Protein AF-A0A376RCW6-F1 (afdb_monomer_lite)

Secondary structure (DSSP, 8-state):
--SBHHHHHHHHHHHHHHHTTT-S-HHIIIIIIIHHHHHTHHHHTT--TTSGGGGTTHHHHHHHHHHHHHHHHHH-GGG-HHHHHHHHHHHHHH-----HHHHHHHHHHHHHHHHHHHHHHHHHHS--S--B-SHHHHHHHHHHHHH-SPPHHHHHHHHHHHHHHHHHHH-TTTS-HHHHHHHHHHHHHHTTSS-HHHHHT-HHHHHHHHHHHHHHHHHHHHHHTTHHHHHHHHHHHHHTTS-HHHHHHHHHHHHHHHHHHHHTT---EEEEPPTHHHHTTTTS---------TT--S-------EEEEPPPGGGG--

pLDDT: mean 77.57, std 21.41, range [24.94, 95.38]

Radius of gyration: 24.1 Å; chains: 1; bounding box: 59×52×62 Å

InterPro domains:
  IPR001898 Solute carrier family 13 [PF00939] (1-262)
  IPR001898 Solute carrier family 13 [TIGR00785] (1-262)
  IPR030676 Citrate carrier CitT-related [PTHR42826] (1-265)

Structure (mmCIF, N/CA/C/O backbone):
data_AF-A0A376RCW6-F1
#
_entry.id   AF-A0A376RCW6-F1
#
loop_
_atom_site.group_PDB
_atom_site.id
_atom_site.type_symbol
_atom_site.label_atom_id
_atom_site.label_alt_id
_atom_site.label_comp_id
_atom_site.label_asym_id
_atom_site.label_entity_id
_atom_site.label_seq_id
_atom_site.pdbx_PDB_ins_code
_atom_site.Cartn_x
_atom_site.Cartn_y
_atom_site.Cartn_z
_atom_site.occupancy
_atom_site.B_iso_or_equiv
_atom_site.auth_seq_id
_atom_site.auth_comp_id
_atom_site.auth_asym_id
_atom_site.auth_atom_id
_atom_site.pdbx_PDB_model_num
ATOM 1 N N . MET A 1 1 ? -14.923 -12.040 13.204 1.00 61.66 1 MET A N 1
ATOM 2 C CA . MET A 1 1 ? -13.536 -12.484 13.507 1.00 61.66 1 MET A CA 1
ATOM 3 C C . MET A 1 1 ? -13.060 -11.721 14.744 1.00 61.66 1 MET A C 1
ATOM 5 O O . MET A 1 1 ? -13.533 -10.612 14.921 1.00 61.66 1 MET A O 1
ATOM 9 N N . GLY A 1 2 ? -12.217 -12.286 15.622 1.00 70.75 2 GLY A N 1
ATOM 10 C CA . GLY A 1 2 ? -11.659 -11.536 16.774 1.00 70.75 2 GLY A CA 1
ATOM 11 C C . GLY A 1 2 ? -11.770 -12.184 18.162 1.00 70.75 2 GLY A C 1
ATOM 12 O O . GLY A 1 2 ? -11.059 -11.765 19.063 1.00 70.75 2 GLY A O 1
ATOM 13 N N . HIS A 1 3 ? -12.569 -13.245 18.330 1.00 76.06 3 HIS A N 1
ATOM 14 C CA . HIS A 1 3 ? -12.682 -13.983 19.604 1.00 76.06 3 HIS A CA 1
ATOM 15 C C . HIS A 1 3 ? -11.381 -14.687 20.028 1.00 76.06 3 HIS A C 1
ATOM 17 O O . HIS A 1 3 ? -11.174 -14.985 21.201 1.00 76.06 3 HIS A O 1
ATOM 23 N N . ARG A 1 4 ? -10.498 -14.978 19.061 1.00 87.25 4 ARG A N 1
ATOM 24 C CA . ARG A 1 4 ? -9.134 -15.461 19.306 1.00 87.25 4 ARG A CA 1
ATOM 25 C C . ARG A 1 4 ? -8.132 -14.494 18.703 1.00 87.25 4 ARG A C 1
ATOM 27 O O . ARG A 1 4 ? -8.336 -14.012 17.587 1.00 87.25 4 ARG A O 1
ATOM 34 N N . THR A 1 5 ? -7.016 -14.304 19.390 1.00 84.94 5 THR A N 1
ATOM 35 C CA . THR A 1 5 ? -6.001 -13.307 19.025 1.00 84.94 5 THR A CA 1
ATOM 36 C C . THR A 1 5 ? -5.340 -13.605 17.678 1.00 84.94 5 THR A C 1
ATOM 38 O O . THR A 1 5 ? -5.068 -12.687 16.915 1.00 84.94 5 THR A O 1
ATOM 41 N N . LEU A 1 6 ? -5.192 -14.884 17.311 1.00 87.94 6 LEU A N 1
ATOM 42 C CA . LEU A 1 6 ? -4.736 -15.268 15.969 1.00 87.94 6 LEU A CA 1
ATOM 43 C C . LEU A 1 6 ? -5.691 -14.759 14.875 1.00 87.94 6 LEU A C 1
ATOM 45 O O . LEU A 1 6 ? -5.259 -14.146 13.903 1.00 87.94 6 LEU A O 1
ATOM 49 N N . PHE A 1 7 ? -7.001 -14.973 15.041 1.00 90.25 7 PHE A N 1
ATOM 50 C CA . PHE A 1 7 ? -8.002 -14.500 14.079 1.00 90.25 7 PHE A CA 1
ATOM 51 C C . PHE A 1 7 ? -8.124 -12.976 14.061 1.00 90.25 7 PHE A C 1
ATOM 53 O O . PHE A 1 7 ? -8.539 -12.422 13.048 1.00 90.25 7 PHE A O 1
ATOM 60 N N . LEU A 1 8 ? -7.759 -12.300 15.151 1.00 89.94 8 LEU A N 1
ATOM 61 C CA . LEU A 1 8 ? -7.627 -10.848 15.164 1.00 89.94 8 LEU A CA 1
ATOM 62 C C . LEU A 1 8 ? -6.462 -10.385 14.271 1.00 89.94 8 LEU A C 1
ATOM 64 O O . LEU A 1 8 ? -6.639 -9.455 13.491 1.00 89.94 8 LEU A O 1
ATOM 68 N N . GLY A 1 9 ? -5.313 -11.067 14.308 1.00 91.69 9 GLY A N 1
ATOM 69 C CA . GLY A 1 9 ? -4.201 -10.795 13.387 1.00 91.69 9 GLY A CA 1
ATOM 70 C C . GLY A 1 9 ? -4.589 -10.989 11.917 1.00 91.69 9 GLY A C 1
ATOM 71 O O . GLY A 1 9 ? -4.277 -10.145 11.078 1.00 91.69 9 GLY A O 1
ATOM 72 N N . TYR A 1 10 ? -5.344 -12.048 11.607 1.00 93.94 10 TYR A N 1
ATOM 73 C CA . TYR A 1 10 ? -5.916 -12.238 10.269 1.00 93.94 10 TYR A CA 1
ATOM 74 C C . TYR A 1 10 ? -6.914 -11.144 9.886 1.00 93.94 10 TYR A C 1
ATOM 76 O O . TYR A 1 10 ? -6.902 -10.695 8.745 1.00 93.94 10 TYR A O 1
ATOM 84 N N . ALA A 1 11 ? -7.751 -10.685 10.820 1.00 92.94 11 ALA A N 1
ATOM 85 C CA . ALA A 1 11 ? -8.676 -9.587 10.555 1.00 92.94 11 ALA A CA 1
ATOM 86 C C . ALA A 1 11 ? -7.923 -8.305 10.166 1.00 92.94 11 ALA A C 1
ATOM 88 O O . ALA A 1 11 ? -8.301 -7.665 9.193 1.00 92.94 11 ALA A O 1
ATOM 89 N N . VAL A 1 12 ? -6.820 -7.974 10.851 1.00 93.12 12 VAL A N 1
ATOM 90 C CA . VAL A 1 12 ? -5.963 -6.834 10.474 1.00 93.12 12 VAL A CA 1
ATOM 91 C C . VAL A 1 12 ? -5.356 -7.025 9.083 1.00 93.12 12 VAL A C 1
ATOM 93 O O . VAL A 1 12 ? -5.426 -6.111 8.265 1.00 93.12 12 VAL A O 1
ATOM 96 N N . MET A 1 13 ? -4.819 -8.214 8.788 1.00 95.38 13 MET A N 1
ATOM 97 C CA . MET A 1 13 ? -4.253 -8.527 7.470 1.00 95.38 13 MET A CA 1
ATOM 98 C C . MET A 1 13 ? -5.286 -8.372 6.345 1.00 95.38 13 MET A C 1
ATOM 100 O O . MET A 1 13 ? -4.992 -7.764 5.320 1.00 95.38 13 MET A O 1
ATOM 104 N N . PHE A 1 14 ? -6.505 -8.883 6.531 1.00 94.56 14 PHE A N 1
ATOM 105 C CA . PHE A 1 14 ? -7.560 -8.768 5.524 1.00 94.56 14 PHE A CA 1
ATOM 106 C C . PHE A 1 14 ? -8.095 -7.342 5.383 1.00 94.56 14 PHE A C 1
ATOM 108 O O . PHE A 1 14 ? -8.364 -6.915 4.262 1.00 94.56 14 PHE A O 1
ATOM 115 N N . SER A 1 15 ? -8.202 -6.584 6.476 1.00 92.88 15 SER A N 1
ATOM 116 C CA . SER A 1 15 ? -8.554 -5.163 6.408 1.00 92.88 15 SER A CA 1
ATOM 117 C C . SER A 1 15 ? -7.526 -4.374 5.593 1.00 92.88 15 SER A C 1
ATOM 119 O O . SER A 1 15 ? -7.908 -3.635 4.689 1.00 92.88 15 SER A O 1
ATOM 121 N N . GLU A 1 16 ? -6.226 -4.583 5.833 1.00 93.94 16 GLU A N 1
ATOM 122 C CA . GLU A 1 16 ? -5.163 -3.992 5.005 1.00 93.94 16 GLU A CA 1
ATOM 123 C C . GLU A 1 16 ? -5.248 -4.454 3.548 1.00 93.94 16 GLU A C 1
ATOM 125 O O . GLU A 1 16 ? -5.109 -3.640 2.640 1.00 93.94 16 GLU A O 1
ATOM 130 N N . LEU A 1 17 ? -5.527 -5.737 3.300 1.00 93.56 17 LEU A N 1
ATOM 131 C CA . LEU A 1 17 ? -5.628 -6.284 1.945 1.00 93.56 17 LEU A CA 1
ATOM 132 C C . LEU A 1 17 ? -6.734 -5.599 1.128 1.00 93.56 17 LEU A C 1
ATOM 134 O O . LEU A 1 17 ? -6.546 -5.341 -0.058 1.00 93.56 17 LEU A O 1
ATOM 138 N N . ILE A 1 18 ? -7.865 -5.282 1.764 1.00 91.69 18 ILE A N 1
ATOM 139 C CA . ILE A 1 18 ? -8.992 -4.579 1.135 1.00 91.69 18 ILE A CA 1
ATOM 140 C C . ILE A 1 18 ? -8.657 -3.099 0.889 1.00 91.69 18 ILE A C 1
ATOM 142 O O . ILE A 1 18 ? -9.045 -2.543 -0.139 1.00 91.69 18 ILE A O 1
ATOM 146 N N . LEU A 1 19 ? -7.930 -2.456 1.807 1.00 89.25 19 LEU A N 1
ATOM 147 C CA . LEU A 1 19 ? -7.563 -1.038 1.701 1.00 89.25 19 LEU A CA 1
ATOM 148 C C . LEU A 1 19 ? -6.399 -0.785 0.730 1.00 89.25 19 LEU A C 1
ATOM 150 O O . LEU A 1 19 ? -6.314 0.286 0.122 1.00 89.25 19 LEU A O 1
ATOM 154 N N . ALA A 1 20 ? -5.492 -1.748 0.586 1.00 90.19 20 ALA A N 1
ATOM 155 C CA . ALA A 1 20 ? -4.258 -1.613 -0.177 1.00 90.19 20 ALA A CA 1
ATOM 156 C C . ALA A 1 20 ? -4.404 -1.204 -1.652 1.00 90.19 20 ALA A C 1
ATOM 158 O O . ALA A 1 20 ? -3.681 -0.290 -2.060 1.00 90.19 20 ALA A O 1
ATOM 159 N N . PRO A 1 21 ? -5.314 -1.782 -2.459 1.00 86.00 21 PRO A N 1
ATOM 160 C CA . PRO A 1 21 ? -5.431 -1.409 -3.870 1.00 86.00 21 PRO A CA 1
ATOM 161 C C . PRO A 1 21 ? -5.926 0.029 -4.082 1.00 86.00 21 PRO A C 1
ATOM 163 O O . PRO A 1 21 ? -5.702 0.620 -5.139 1.00 86.00 21 PRO A O 1
ATOM 166 N N . VAL A 1 22 ? -6.604 0.579 -3.076 1.00 79.56 22 VAL A N 1
ATOM 167 C CA . VAL A 1 22 ? -7.353 1.832 -3.150 1.00 79.56 22 VAL A CA 1
ATOM 168 C C . VAL A 1 22 ? -6.535 3.012 -2.660 1.00 79.56 22 VAL A C 1
ATOM 170 O O . VAL A 1 22 ? -6.583 4.083 -3.257 1.00 79.56 22 VAL A O 1
ATOM 173 N N . THR A 1 23 ? -5.831 2.837 -1.545 1.00 81.62 23 THR A N 1
ATOM 174 C CA . THR A 1 23 ? -5.137 3.934 -0.875 1.00 81.62 23 THR A CA 1
ATOM 175 C C . THR A 1 23 ? -3.667 3.904 -1.278 1.00 81.62 23 THR A C 1
ATOM 177 O O . THR A 1 23 ? -2.935 3.021 -0.811 1.00 81.62 23 THR A O 1
ATOM 180 N N . PRO A 1 24 ? -3.198 4.858 -2.109 1.00 73.81 24 PRO A N 1
ATOM 181 C CA . PRO A 1 24 ? -1.886 4.786 -2.741 1.00 73.81 24 PRO A CA 1
ATOM 182 C C . PRO A 1 24 ? -0.764 5.316 -1.841 1.00 73.81 24 PRO A C 1
ATOM 184 O O . PRO A 1 24 ? 0.074 6.125 -2.238 1.00 73.81 24 PRO A O 1
ATOM 187 N N . SER A 1 25 ? -0.787 4.914 -0.574 1.00 80.31 25 SER A N 1
ATOM 188 C CA . SER A 1 25 ? 0.199 5.300 0.427 1.00 80.31 25 SER A CA 1
ATOM 189 C C . SER A 1 25 ? 0.141 4.330 1.597 1.00 80.31 25 SER A C 1
ATOM 191 O O . SER A 1 25 ? -0.837 4.297 2.346 1.00 80.31 25 SER A O 1
ATOM 193 N N . ASN A 1 26 ? 1.219 3.574 1.769 1.00 85.44 26 ASN A N 1
ATOM 194 C CA . ASN A 1 26 ? 1.405 2.667 2.895 1.00 85.44 26 ASN A CA 1
ATOM 195 C C . ASN A 1 26 ? 1.379 3.425 4.236 1.00 85.44 26 ASN A C 1
ATOM 197 O O . ASN A 1 26 ? 0.663 3.050 5.156 1.00 85.44 26 ASN A O 1
ATOM 201 N N . SER A 1 27 ? 2.021 4.596 4.312 1.00 78.88 27 SER A N 1
ATOM 202 C CA . SER A 1 27 ? 1.956 5.459 5.498 1.00 78.88 27 SER A CA 1
ATOM 203 C C . SER A 1 27 ? 0.532 5.933 5.807 1.00 78.88 27 SER A C 1
ATOM 205 O O . SER A 1 27 ? 0.153 5.986 6.974 1.00 78.88 27 SER A O 1
ATOM 207 N N . ALA A 1 28 ? -0.274 6.267 4.791 1.00 80.81 28 ALA A N 1
ATOM 208 C CA . ALA A 1 28 ? -1.656 6.696 5.011 1.00 80.81 28 ALA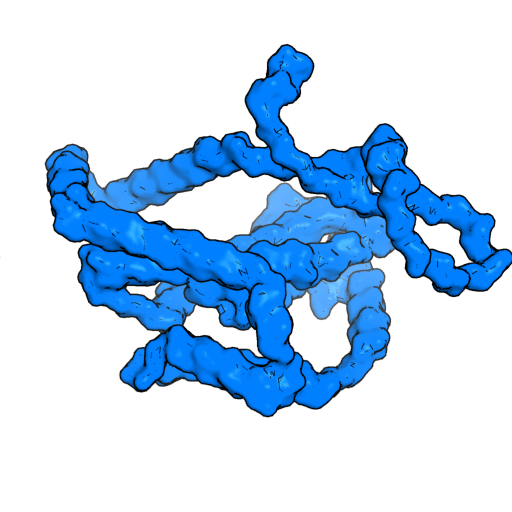 A CA 1
ATOM 209 C C . ALA A 1 28 ? -2.550 5.539 5.483 1.00 80.81 28 ALA A C 1
ATOM 211 O O . ALA A 1 28 ? -3.378 5.743 6.366 1.00 80.81 28 ALA A O 1
ATOM 212 N N . ARG A 1 29 ? -2.365 4.326 4.947 1.00 88.81 29 ARG A N 1
ATOM 213 C CA . ARG A 1 29 ? -3.099 3.138 5.410 1.00 88.81 29 ARG A CA 1
ATOM 214 C C . ARG A 1 29 ? -2.658 2.705 6.800 1.00 88.81 29 ARG A C 1
ATOM 216 O O . ARG A 1 29 ? -3.454 2.767 7.735 1.00 88.81 29 ARG A O 1
ATOM 223 N N . GLY A 1 30 ? -1.379 2.369 6.946 1.00 84.69 30 GLY A N 1
ATOM 224 C CA . GLY A 1 30 ? -0.817 1.837 8.178 1.00 84.69 30 GLY A CA 1
ATOM 225 C C . GLY A 1 30 ? -0.939 2.820 9.338 1.00 84.69 30 GLY A C 1
ATOM 226 O O . GLY A 1 30 ? -1.535 2.486 10.358 1.00 84.69 30 GLY A O 1
ATOM 227 N N . ALA A 1 31 ? -0.426 4.047 9.194 1.00 80.69 31 ALA A N 1
ATOM 228 C CA . ALA A 1 31 ? -0.426 5.027 10.285 1.00 80.69 31 ALA A CA 1
ATOM 229 C C . ALA A 1 31 ? -1.723 5.849 10.380 1.00 80.69 31 ALA A C 1
ATOM 231 O O . ALA A 1 31 ? -2.080 6.292 11.470 1.00 80.69 31 ALA A O 1
ATOM 232 N N . GLY A 1 32 ? -2.415 6.075 9.260 1.00 80.25 32 GLY A N 1
ATOM 233 C CA . GLY A 1 32 ? -3.615 6.915 9.223 1.00 80.25 32 GLY A CA 1
ATOM 234 C C . GLY A 1 32 ? -4.917 6.160 9.485 1.00 80.25 32 GLY A C 1
ATOM 235 O O . GLY A 1 32 ? -5.771 6.678 10.198 1.00 80.25 32 GLY A O 1
ATOM 236 N N . ILE A 1 33 ? -5.076 4.949 8.942 1.00 88.12 33 ILE A N 1
ATOM 237 C CA . ILE A 1 33 ? -6.333 4.186 9.027 1.00 88.12 33 ILE A CA 1
ATOM 238 C C . ILE A 1 33 ? -6.224 3.064 10.060 1.00 88.12 33 ILE A C 1
ATOM 240 O O . ILE A 1 33 ? -7.011 3.008 11.002 1.00 88.12 33 ILE A O 1
ATOM 244 N N . ILE A 1 34 ? -5.243 2.172 9.914 1.00 91.00 34 ILE A N 1
ATOM 245 C CA . ILE A 1 34 ? -5.149 0.967 10.745 1.00 91.00 34 ILE A CA 1
ATOM 246 C C . ILE A 1 34 ? -4.624 1.271 12.142 1.00 91.00 34 ILE A C 1
ATOM 248 O O . ILE A 1 34 ? -5.185 0.767 13.115 1.00 91.00 34 ILE A O 1
ATOM 252 N N . TYR A 1 35 ? -3.595 2.109 12.275 1.00 89.31 35 TYR A N 1
ATOM 253 C CA . TYR A 1 35 ? -2.989 2.420 13.569 1.00 89.31 35 TYR A CA 1
ATOM 254 C C . TYR A 1 35 ? -3.992 2.967 14.606 1.00 89.31 35 TYR A C 1
ATOM 256 O O . TYR A 1 35 ? -4.022 2.431 15.718 1.00 89.31 35 TYR A O 1
ATOM 264 N N . PRO A 1 36 ? -4.861 3.953 14.294 1.00 87.88 36 PRO A N 1
ATOM 265 C CA . PRO A 1 36 ? -5.883 4.419 15.234 1.00 87.88 36 PRO A CA 1
ATOM 266 C C . PRO A 1 36 ? -6.865 3.330 15.675 1.00 87.88 36 PRO A C 1
ATOM 268 O O . PRO A 1 36 ? -7.310 3.352 16.818 1.00 87.88 36 PRO A O 1
ATOM 271 N N . ILE A 1 37 ? -7.172 2.360 14.811 1.00 89.81 37 ILE A N 1
ATOM 272 C CA . ILE A 1 37 ? -8.051 1.235 15.151 1.00 89.81 37 ILE A CA 1
ATOM 273 C C . ILE A 1 37 ? -7.319 0.290 16.107 1.00 89.81 37 ILE A C 1
ATOM 275 O O . ILE A 1 37 ? -7.792 0.021 17.211 1.00 89.81 37 ILE A O 1
ATOM 279 N N . ILE A 1 38 ? -6.130 -0.182 15.722 1.00 90.88 38 ILE A N 1
ATOM 280 C CA . ILE A 1 38 ? -5.396 -1.178 16.512 1.00 90.88 38 ILE A CA 1
ATOM 281 C C . ILE A 1 38 ? -4.842 -0.612 17.819 1.00 90.88 38 ILE A C 1
ATOM 283 O O . ILE A 1 38 ? -4.630 -1.391 18.739 1.00 90.88 38 ILE A O 1
ATOM 287 N N . ARG A 1 39 ? -4.618 0.705 17.951 1.00 89.38 39 ARG A N 1
ATOM 288 C CA . ARG A 1 39 ? -4.146 1.321 19.209 1.00 89.38 39 ARG A CA 1
ATOM 289 C C . ARG A 1 39 ? -5.194 1.392 20.304 1.00 89.38 39 ARG A C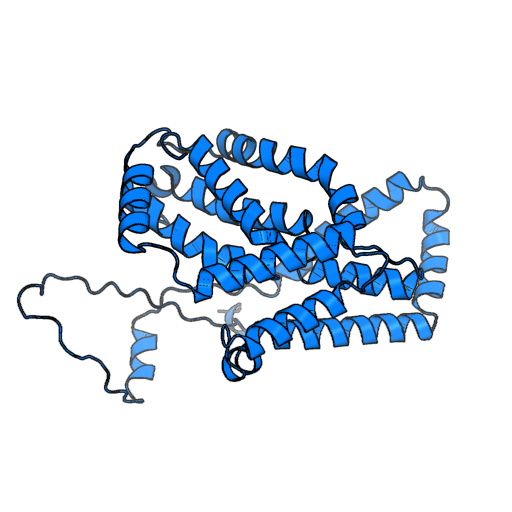 1
ATOM 291 O O . ARG A 1 39 ? -4.822 1.469 21.470 1.00 89.38 39 ARG A O 1
ATOM 298 N N . ASN A 1 40 ? -6.469 1.340 19.940 1.00 89.00 40 ASN A N 1
ATOM 299 C CA . ASN A 1 40 ? -7.561 1.350 20.906 1.00 89.00 40 ASN A CA 1
ATOM 300 C C . ASN A 1 40 ? -7.856 -0.053 21.464 1.00 89.00 40 ASN A C 1
ATOM 302 O O . ASN A 1 40 ? -8.530 -0.170 22.480 1.00 89.00 40 ASN A O 1
ATOM 306 N N . LEU A 1 41 ? -7.310 -1.119 20.860 1.00 89.06 41 LEU A N 1
ATOM 307 C CA . LEU A 1 41 ? -7.542 -2.500 21.307 1.00 89.06 41 LEU A CA 1
ATOM 308 C C . LEU A 1 41 ? -6.750 -2.902 22.571 1.00 89.06 41 LEU A C 1
ATOM 310 O O . LEU A 1 41 ? -7.339 -3.533 23.448 1.00 89.06 41 LEU A O 1
ATOM 314 N N . PRO A 1 42 ? -5.445 -2.587 22.715 1.00 89.62 42 PRO A N 1
ATOM 315 C CA . PRO A 1 42 ? -4.656 -2.994 23.877 1.00 89.62 42 PRO A CA 1
ATOM 316 C C . PRO A 1 42 ? -5.197 -2.477 25.220 1.00 89.62 42 PRO A C 1
ATOM 318 O O . PRO A 1 42 ? -5.249 -3.281 26.157 1.00 89.62 42 PRO A O 1
ATOM 321 N N . PRO A 1 43 ? -5.676 -1.218 25.332 1.00 88.88 43 PRO A N 1
ATOM 322 C CA . PRO A 1 43 ? -6.280 -0.714 26.565 1.00 88.88 43 PRO A CA 1
ATOM 323 C C . PRO A 1 43 ? -7.489 -1.518 27.057 1.00 88.88 43 PRO A C 1
ATOM 325 O O . PRO A 1 43 ? -7.664 -1.630 28.268 1.00 88.88 43 PRO A O 1
ATOM 328 N N . LEU A 1 44 ? -8.274 -2.136 26.161 1.00 87.38 44 LEU A N 1
ATOM 329 C CA . LEU A 1 44 ? -9.415 -2.984 26.548 1.00 87.38 44 LEU A CA 1
ATOM 330 C C . LEU A 1 44 ? -8.964 -4.137 27.463 1.00 87.38 44 LEU A C 1
ATOM 332 O O . LEU A 1 44 ? -9.609 -4.443 28.461 1.00 87.38 44 LEU A O 1
ATOM 336 N N . TYR A 1 45 ? -7.783 -4.695 27.186 1.00 85.81 45 TYR A N 1
ATOM 337 C CA . TYR A 1 45 ? -7.179 -5.786 27.952 1.00 85.81 45 TYR A CA 1
ATOM 338 C C . TYR A 1 45 ? -6.087 -5.328 28.923 1.00 85.81 45 TYR A C 1
ATOM 340 O O . TYR A 1 45 ? -5.244 -6.138 29.310 1.00 85.81 45 TYR A O 1
ATOM 348 N N . GLN A 1 46 ? -6.061 -4.041 29.288 1.00 87.00 46 GLN A N 1
ATOM 349 C CA . GLN A 1 46 ? -5.051 -3.464 30.188 1.00 87.00 46 GLN A CA 1
ATOM 350 C C . GLN A 1 46 ? -3.604 -3.698 29.704 1.00 87.00 46 GLN A C 1
ATOM 352 O O . GLN A 1 46 ? -2.677 -3.815 30.500 1.00 87.00 46 GLN A O 1
ATOM 357 N N . SER A 1 47 ? -3.399 -3.782 28.386 1.00 89.00 47 SER A N 1
ATOM 358 C CA . SER A 1 47 ? -2.083 -3.964 27.772 1.00 89.00 47 SER A CA 1
ATOM 359 C C . SER A 1 47 ? -1.483 -2.596 27.452 1.00 89.00 47 SER A C 1
ATOM 361 O O . SER A 1 47 ? -1.889 -1.951 26.484 1.00 89.00 47 SER A O 1
ATOM 363 N N . GLN A 1 48 ? -0.539 -2.148 28.283 1.00 87.56 48 GLN A N 1
ATOM 364 C CA . GLN A 1 48 ? 0.058 -0.812 28.194 1.00 87.56 48 GLN A CA 1
ATOM 365 C C . GLN A 1 48 ? 1.432 -0.828 27.502 1.00 87.56 48 GLN A C 1
ATOM 367 O O . GLN A 1 48 ? 2.170 -1.814 27.600 1.00 87.56 48 GLN A O 1
ATOM 372 N N . PRO A 1 49 ? 1.812 0.250 26.790 1.00 85.00 49 PRO A N 1
ATOM 373 C CA . PRO A 1 49 ? 3.146 0.377 26.215 1.00 85.00 49 PRO A CA 1
ATOM 374 C C . PRO A 1 49 ? 4.208 0.526 27.314 1.00 85.00 49 PRO A C 1
ATOM 376 O O . PRO A 1 49 ? 3.956 1.130 28.351 1.00 85.00 49 PRO A O 1
ATOM 379 N N . ASN A 1 50 ? 5.418 0.015 27.063 1.00 84.75 50 ASN A N 1
ATOM 380 C CA . ASN A 1 50 ? 6.568 0.064 27.985 1.00 84.75 50 ASN A CA 1
ATOM 381 C C . ASN A 1 50 ? 6.362 -0.621 29.349 1.00 84.75 50 ASN A C 1
ATOM 383 O O . ASN A 1 50 ? 7.157 -0.423 30.262 1.00 84.75 50 ASN A O 1
ATOM 387 N N . ASP A 1 51 ? 5.337 -1.459 29.469 1.00 84.62 51 ASP A N 1
ATOM 388 C CA . ASP A 1 51 ? 5.083 -2.301 30.633 1.00 84.62 51 ASP A CA 1
ATOM 389 C C . ASP A 1 51 ? 5.172 -3.787 30.240 1.00 84.62 51 ASP A C 1
ATOM 391 O O . ASP A 1 51 ? 5.033 -4.167 29.072 1.00 84.62 51 ASP A O 1
ATOM 395 N N . SER A 1 52 ? 5.389 -4.651 31.224 1.00 82.62 52 SER A N 1
ATOM 396 C CA . SER A 1 52 ? 5.287 -6.108 31.119 1.00 82.62 52 SER A CA 1
ATOM 397 C C . SER A 1 52 ? 3.961 -6.572 30.490 1.00 82.62 52 SER A C 1
ATOM 399 O O . SER A 1 52 ? 3.950 -7.542 29.726 1.00 82.62 52 SER A O 1
ATOM 401 N N . SER A 1 53 ? 2.870 -5.826 30.715 1.00 85.69 53 SER A N 1
ATOM 402 C CA . SER A 1 53 ? 1.544 -6.050 30.121 1.00 85.69 53 SER A CA 1
ATOM 403 C C . SER A 1 53 ? 1.471 -5.790 28.607 1.00 85.69 53 SER A C 1
ATOM 405 O O . SER A 1 53 ? 0.513 -6.217 27.954 1.00 85.69 53 SER A O 1
ATOM 407 N N . SER A 1 54 ? 2.477 -5.153 27.994 1.00 84.88 54 SER A N 1
ATOM 408 C CA . SER A 1 54 ? 2.534 -4.913 26.537 1.00 84.88 54 SER A CA 1
ATOM 409 C C . SER A 1 54 ? 2.434 -6.208 25.721 1.00 84.88 54 SER A C 1
ATOM 411 O O . SER A 1 54 ? 1.822 -6.235 24.649 1.00 84.88 54 SER A O 1
ATOM 413 N N . ARG A 1 55 ? 2.960 -7.314 26.263 1.00 84.69 55 ARG A N 1
ATOM 414 C CA . ARG A 1 55 ? 2.953 -8.636 25.616 1.00 84.69 55 ARG A CA 1
ATOM 415 C C . ARG A 1 55 ? 1.592 -9.327 25.643 1.00 84.69 55 ARG A C 1
ATOM 417 O O . ARG A 1 55 ? 1.419 -10.334 24.957 1.00 84.69 55 ARG A O 1
ATOM 424 N N . SER A 1 56 ? 0.633 -8.813 26.413 1.00 84.62 56 SER A N 1
ATOM 425 C CA . SER A 1 56 ? -0.699 -9.411 26.523 1.00 84.62 56 SER A CA 1
ATOM 426 C C . SER A 1 56 ? -1.395 -9.476 25.170 1.00 84.62 56 SER A C 1
ATOM 428 O O . SER A 1 56 ? -1.817 -10.553 24.752 1.00 84.62 56 SER A O 1
ATOM 430 N N . ILE A 1 57 ? -1.452 -8.345 24.466 1.00 88.12 57 ILE A N 1
ATOM 431 C CA . ILE A 1 57 ? -1.998 -8.255 23.105 1.00 88.12 57 ILE A CA 1
ATOM 432 C C . ILE A 1 57 ? -1.362 -7.117 22.295 1.00 88.12 57 ILE A C 1
ATOM 434 O O . ILE A 1 57 ? -1.238 -7.238 21.075 1.00 88.12 57 ILE A O 1
ATOM 438 N N . GLY A 1 58 ? -0.922 -6.039 22.960 1.00 87.81 58 GLY A N 1
ATOM 439 C CA . GLY A 1 58 ? -0.441 -4.811 22.330 1.00 87.81 58 GLY A CA 1
ATOM 440 C C . GLY A 1 58 ? 0.722 -5.012 21.372 1.00 87.81 58 GLY A C 1
ATOM 441 O O . GLY A 1 58 ? 0.627 -4.637 20.206 1.00 87.81 58 GLY A O 1
ATOM 442 N N . SER A 1 59 ? 1.792 -5.663 21.818 1.00 89.06 59 SER A N 1
ATOM 443 C CA . SER A 1 59 ? 2.966 -5.913 20.976 1.00 89.06 59 SER A CA 1
ATOM 444 C C . SER A 1 59 ? 2.631 -6.744 19.733 1.00 89.06 59 SER A C 1
ATOM 446 O O . SER A 1 59 ? 3.109 -6.429 18.645 1.00 89.06 59 SER A O 1
ATOM 448 N N . TYR A 1 60 ? 1.779 -7.768 19.871 1.00 91.50 60 TYR A N 1
ATOM 449 C CA . TYR A 1 60 ? 1.366 -8.620 18.751 1.00 91.50 60 TYR A CA 1
ATOM 450 C C . TYR A 1 60 ? 0.530 -7.841 17.729 1.00 91.50 60 TYR A C 1
ATOM 452 O O . TYR A 1 60 ? 0.835 -7.873 16.539 1.00 91.50 60 TYR A O 1
ATOM 460 N N . ILE A 1 61 ? -0.502 -7.114 18.173 1.00 90.88 61 ILE A N 1
ATOM 461 C CA . ILE A 1 61 ? -1.419 -6.436 17.248 1.00 90.88 61 ILE A CA 1
ATOM 462 C C . ILE A 1 61 ? -0.764 -5.241 16.547 1.00 90.88 61 ILE A C 1
ATOM 464 O O . ILE A 1 61 ? -1.000 -5.017 15.362 1.00 90.88 61 ILE A O 1
ATOM 468 N N . MET A 1 62 ? 0.120 -4.525 17.249 1.00 91.38 62 MET A N 1
ATOM 469 C CA . MET A 1 62 ? 0.926 -3.445 16.674 1.00 91.38 62 MET A CA 1
ATOM 470 C C . MET A 1 62 ?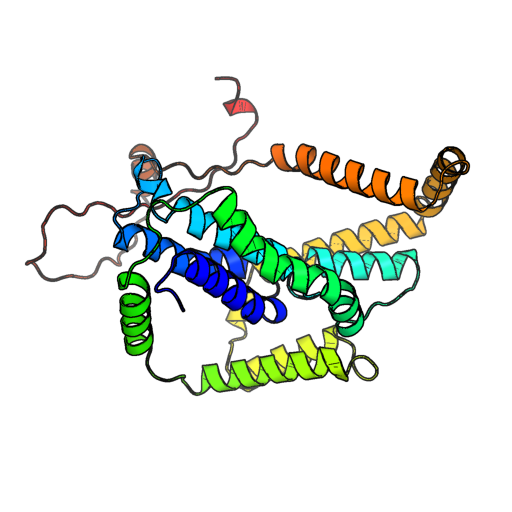 1.876 -3.967 15.603 1.00 91.38 62 MET A C 1
ATOM 472 O O . MET A 1 62 ? 1.956 -3.401 14.513 1.00 91.38 62 MET A O 1
ATOM 476 N N . TRP A 1 63 ? 2.556 -5.079 15.891 1.00 90.94 63 TRP A N 1
ATOM 477 C CA . TRP A 1 63 ? 3.408 -5.748 14.915 1.00 90.94 63 TRP A CA 1
ATOM 478 C C . TRP A 1 63 ? 2.609 -6.199 13.692 1.00 90.94 63 TRP A C 1
ATOM 480 O O . TRP A 1 63 ? 3.019 -5.947 12.560 1.00 90.94 63 TRP A O 1
ATOM 490 N N . MET A 1 64 ? 1.429 -6.787 13.909 1.00 93.50 64 MET A N 1
ATOM 491 C CA . MET A 1 64 ? 0.539 -7.186 12.822 1.00 93.50 64 MET A CA 1
ATOM 492 C C . MET A 1 64 ? 0.123 -6.012 11.939 1.00 93.50 64 MET A C 1
ATOM 494 O O . MET A 1 64 ? 0.116 -6.180 10.725 1.00 93.50 64 MET A O 1
ATOM 498 N N . GLY A 1 65 ? -0.160 -4.835 12.504 1.00 91.38 65 GLY A N 1
ATOM 499 C CA . GLY A 1 65 ? -0.475 -3.638 11.717 1.00 91.38 65 GLY A CA 1
ATOM 500 C C . GLY A 1 65 ? 0.651 -3.239 10.760 1.00 91.38 65 GLY A C 1
ATOM 501 O O . GLY A 1 65 ? 0.405 -3.000 9.582 1.00 91.38 65 GLY A O 1
ATOM 502 N N . ILE A 1 66 ? 1.898 -3.237 11.241 1.00 90.62 66 ILE A N 1
ATOM 503 C CA . ILE A 1 66 ? 3.067 -2.869 10.426 1.00 90.62 66 ILE A CA 1
ATOM 504 C C . ILE A 1 66 ? 3.330 -3.910 9.336 1.00 90.62 66 ILE A C 1
ATOM 506 O O . ILE A 1 66 ? 3.556 -3.562 8.175 1.00 90.62 66 ILE A O 1
ATOM 510 N N . VAL A 1 67 ? 3.340 -5.194 9.702 1.00 92.06 67 VAL A N 1
ATOM 511 C CA . VAL A 1 67 ? 3.691 -6.251 8.748 1.00 92.06 67 VAL A CA 1
ATOM 512 C C . VAL A 1 67 ? 2.580 -6.452 7.721 1.00 92.06 67 VAL A C 1
ATOM 514 O O . VAL A 1 67 ? 2.895 -6.668 6.553 1.00 92.06 67 VAL A O 1
ATOM 517 N N . ALA A 1 68 ? 1.308 -6.325 8.113 1.00 94.00 68 ALA A N 1
ATOM 518 C CA . ALA A 1 68 ? 0.192 -6.354 7.173 1.00 94.00 68 ALA A CA 1
ATOM 519 C C . ALA A 1 68 ? 0.344 -5.265 6.103 1.00 94.00 68 ALA A C 1
ATOM 521 O O . ALA A 1 68 ? 0.364 -5.608 4.925 1.00 94.00 68 ALA A O 1
ATOM 522 N N . ASP A 1 69 ? 0.575 -4.006 6.496 1.00 93.00 69 ASP A N 1
ATOM 523 C CA . ASP A 1 69 ? 0.792 -2.901 5.549 1.00 93.00 69 ASP A CA 1
ATOM 524 C C . ASP A 1 69 ? 2.002 -3.144 4.627 1.00 93.00 69 ASP A C 1
ATOM 526 O O . ASP A 1 69 ? 1.945 -2.889 3.422 1.00 93.00 69 ASP A O 1
ATOM 530 N N . CYS A 1 70 ? 3.103 -3.694 5.152 1.00 91.06 70 CYS A N 1
ATOM 531 C CA . CYS A 1 70 ? 4.276 -4.022 4.336 1.00 91.06 70 CYS A CA 1
ATOM 532 C C . CYS A 1 70 ? 3.990 -5.125 3.307 1.00 91.06 70 CYS A C 1
ATOM 534 O O . CYS A 1 70 ? 4.422 -5.009 2.159 1.00 91.06 70 CYS A O 1
ATOM 536 N N . VAL A 1 71 ? 3.289 -6.190 3.706 1.00 93.25 71 VAL A N 1
ATOM 537 C CA . VAL A 1 71 ? 2.956 -7.316 2.822 1.00 93.25 71 VAL A CA 1
ATOM 538 C C . VAL A 1 71 ? 1.984 -6.855 1.745 1.00 93.25 71 VAL A C 1
ATOM 540 O O . VAL A 1 71 ? 2.264 -7.047 0.566 1.00 93.25 71 VAL A O 1
ATOM 543 N N . THR A 1 72 ? 0.886 -6.198 2.124 1.00 93.81 72 THR A N 1
ATOM 544 C CA . THR A 1 72 ? -0.153 -5.753 1.184 1.00 93.81 72 THR A CA 1
ATOM 545 C C . THR A 1 72 ? 0.356 -4.675 0.226 1.00 93.81 72 THR A C 1
ATOM 547 O O . THR A 1 72 ? -0.037 -4.661 -0.942 1.00 93.81 72 THR A O 1
ATOM 550 N N . SER A 1 73 ? 1.316 -3.849 0.661 1.00 91.56 73 SER A N 1
ATOM 551 C CA . SER A 1 73 ? 2.019 -2.886 -0.199 1.00 91.56 73 SER A CA 1
ATOM 552 C C . SER A 1 73 ? 2.805 -3.516 -1.343 1.00 91.56 73 SER A C 1
ATOM 554 O O . SER A 1 73 ? 3.007 -2.860 -2.363 1.00 91.56 73 SER A O 1
ATOM 556 N N . ALA A 1 74 ? 3.273 -4.756 -1.193 1.00 90.31 74 ALA A N 1
ATOM 557 C CA . ALA A 1 74 ? 3.978 -5.456 -2.265 1.00 90.31 74 ALA A CA 1
ATOM 558 C C . ALA A 1 74 ? 3.009 -6.035 -3.313 1.00 90.31 74 ALA A C 1
ATOM 560 O O . ALA A 1 74 ? 3.357 -6.122 -4.489 1.00 90.31 74 ALA A O 1
ATOM 561 N N . ILE A 1 75 ? 1.787 -6.389 -2.898 1.00 93.12 75 ILE A N 1
ATOM 562 C CA . ILE A 1 75 ? 0.792 -7.074 -3.739 1.00 93.12 75 ILE A CA 1
ATOM 563 C C . ILE A 1 75 ? 0.289 -6.160 -4.857 1.00 93.12 75 ILE A C 1
ATOM 565 O O . ILE A 1 75 ? 0.208 -6.572 -6.012 1.00 93.12 75 ILE A O 1
ATOM 569 N N . PHE A 1 76 ? -0.051 -4.914 -4.519 1.00 91.19 76 PHE A N 1
ATOM 570 C CA . PHE A 1 76 ? -0.691 -3.993 -5.454 1.00 91.19 76 PHE A CA 1
ATOM 571 C C . PHE A 1 76 ? 0.273 -2.917 -5.935 1.00 91.19 76 PHE A C 1
ATOM 573 O O . PHE A 1 76 ? 0.950 -2.252 -5.148 1.00 91.19 76 PHE A O 1
ATOM 580 N N . LEU A 1 77 ? 0.264 -2.675 -7.243 1.00 87.19 77 LEU A N 1
ATOM 581 C CA . LEU A 1 77 ? 1.102 -1.657 -7.866 1.00 87.19 77 LEU A CA 1
ATOM 582 C C . LEU A 1 77 ? 0.857 -0.258 -7.275 1.00 87.19 77 LEU A C 1
ATOM 584 O O . LEU A 1 77 ? 1.794 0.492 -7.021 1.00 87.19 77 LEU A O 1
ATOM 588 N N . THR A 1 78 ? -0.402 0.087 -7.016 1.00 85.44 78 THR A N 1
ATOM 589 C CA . THR A 1 78 ? -0.800 1.403 -6.502 1.00 85.44 78 THR A CA 1
ATOM 590 C C . THR A 1 78 ? -0.544 1.574 -5.011 1.00 85.44 78 THR A C 1
ATOM 592 O O . THR A 1 78 ? -0.522 2.705 -4.545 1.00 85.44 78 THR A O 1
ATOM 595 N N . ALA A 1 79 ? -0.309 0.500 -4.254 1.00 87.31 79 ALA A N 1
ATOM 596 C CA . ALA A 1 79 ? -0.280 0.550 -2.795 1.00 87.31 79 ALA A CA 1
ATOM 597 C C . ALA A 1 79 ? 0.918 1.317 -2.204 1.00 87.31 79 ALA A C 1
ATOM 599 O O . ALA A 1 79 ? 0.881 1.673 -1.022 1.00 87.31 79 ALA A O 1
ATOM 600 N N . MET A 1 80 ? 1.970 1.557 -2.994 1.00 85.69 80 MET A N 1
ATOM 601 C CA . MET A 1 80 ? 3.232 2.152 -2.559 1.00 85.69 80 MET A CA 1
ATOM 602 C C . MET A 1 80 ? 3.904 2.939 -3.700 1.00 85.69 80 MET A C 1
ATOM 604 O O . MET A 1 80 ? 4.085 2.426 -4.801 1.00 85.69 80 MET A O 1
ATOM 608 N N . ALA A 1 81 ? 4.384 4.154 -3.412 1.00 82.38 81 ALA A N 1
ATOM 609 C CA . ALA A 1 81 ? 5.073 5.014 -4.386 1.00 82.38 81 ALA A CA 1
ATOM 610 C C . ALA A 1 81 ? 6.306 4.362 -5.066 1.00 82.38 81 ALA A C 1
ATOM 612 O O . ALA A 1 81 ? 6.421 4.443 -6.290 1.00 82.38 81 ALA A O 1
ATOM 613 N N . PRO A 1 82 ? 7.214 3.677 -4.337 1.00 83.19 82 PRO A N 1
ATOM 614 C CA . PRO A 1 82 ? 8.290 2.887 -4.937 1.00 83.19 82 PRO A CA 1
ATOM 615 C C . PRO A 1 82 ? 7.885 1.885 -6.029 1.00 83.19 82 PRO A C 1
ATOM 617 O O . PRO A 1 82 ? 8.684 1.654 -6.933 1.00 83.19 82 PRO A O 1
ATOM 620 N N . ASN A 1 83 ? 6.681 1.306 -5.984 1.00 88.56 83 ASN A N 1
ATOM 621 C CA . ASN A 1 83 ? 6.244 0.350 -7.008 1.00 88.56 83 ASN A CA 1
ATOM 622 C C . ASN A 1 83 ? 6.041 1.068 -8.354 1.00 88.56 83 ASN A C 1
ATOM 624 O O . ASN A 1 83 ? 6.515 0.611 -9.392 1.00 88.56 83 ASN A O 1
ATOM 628 N N . LEU A 1 84 ? 5.424 2.254 -8.321 1.00 83.94 84 LEU A N 1
ATOM 629 C CA . LEU A 1 84 ? 5.261 3.114 -9.496 1.00 83.94 84 LEU A CA 1
ATOM 630 C C . LEU A 1 84 ? 6.609 3.636 -10.014 1.00 83.94 84 LEU A C 1
ATOM 632 O O . LEU A 1 84 ? 6.822 3.692 -11.225 1.00 83.94 84 LEU A O 1
ATOM 636 N N . LEU A 1 85 ? 7.541 3.965 -9.108 1.00 84.19 85 LEU A N 1
ATOM 637 C CA . LEU A 1 85 ? 8.907 4.340 -9.485 1.00 84.19 85 LEU A CA 1
ATOM 638 C C . LEU A 1 85 ? 9.598 3.216 -10.262 1.00 84.19 85 LEU A C 1
ATOM 640 O O . LEU A 1 85 ? 10.225 3.484 -11.283 1.00 84.19 85 LEU A O 1
ATOM 644 N N . LEU A 1 86 ? 9.473 1.970 -9.796 1.00 85.62 86 LEU A N 1
ATOM 645 C CA . LEU A 1 86 ? 10.070 0.815 -10.460 1.00 85.62 86 LEU A CA 1
ATOM 646 C C . LEU A 1 86 ? 9.549 0.668 -11.893 1.00 85.62 86 LEU A C 1
ATOM 648 O O . LEU A 1 86 ? 10.359 0.535 -12.804 1.00 85.62 86 LEU A O 1
ATOM 652 N N . ILE A 1 87 ? 8.236 0.771 -12.117 1.00 85.44 87 ILE A N 1
ATOM 653 C CA . ILE A 1 87 ? 7.674 0.724 -13.478 1.00 85.44 87 ILE A CA 1
ATOM 654 C C . ILE A 1 87 ? 8.196 1.877 -14.341 1.00 85.44 87 ILE A C 1
ATOM 656 O O . ILE A 1 87 ? 8.567 1.653 -15.494 1.00 85.44 87 ILE A O 1
ATOM 660 N N . GLY A 1 88 ? 8.285 3.090 -13.788 1.00 81.56 88 GLY A N 1
ATOM 661 C CA . GLY A 1 88 ? 8.852 4.240 -14.494 1.00 81.56 88 GLY A CA 1
ATOM 662 C C . GLY A 1 88 ? 10.307 4.017 -14.924 1.00 81.56 88 GLY A C 1
ATOM 663 O O . GLY A 1 88 ? 10.665 4.315 -16.064 1.00 81.56 88 GLY A O 1
ATOM 664 N N . LEU A 1 89 ? 11.127 3.443 -14.040 1.00 82.25 89 LEU A N 1
ATOM 665 C CA . LEU A 1 89 ? 12.530 3.120 -14.314 1.00 82.25 89 LEU A CA 1
ATOM 666 C C . LEU A 1 89 ? 12.692 1.946 -15.287 1.00 82.25 89 LEU A C 1
ATOM 668 O O . LEU A 1 89 ? 13.572 1.982 -16.141 1.00 82.25 89 LEU A O 1
ATOM 672 N N . MET A 1 90 ? 11.849 0.913 -15.200 1.00 84.31 90 MET A N 1
ATOM 673 C CA . MET A 1 90 ? 11.868 -0.184 -16.175 1.00 84.31 90 MET A CA 1
ATOM 674 C C . MET A 1 90 ? 11.527 0.332 -17.570 1.00 84.31 90 MET A C 1
ATOM 676 O O . MET A 1 90 ? 12.246 0.049 -18.524 1.00 84.31 90 MET A O 1
ATOM 680 N N . LYS A 1 91 ? 10.487 1.162 -17.686 1.00 81.81 91 LYS A N 1
ATOM 681 C CA . LYS A 1 91 ? 10.084 1.743 -18.967 1.00 81.81 91 LYS A CA 1
ATOM 682 C C . LYS A 1 91 ? 11.198 2.587 -19.594 1.00 81.81 91 LYS A C 1
ATOM 684 O O . LYS A 1 91 ? 11.377 2.529 -20.807 1.00 81.81 91 LYS A O 1
ATOM 689 N N . SER A 1 92 ? 11.952 3.349 -18.798 1.00 75.50 92 SER A N 1
ATOM 690 C CA . SER A 1 92 ? 13.059 4.167 -19.315 1.00 75.50 92 SER A CA 1
ATOM 691 C C . SER A 1 92 ? 14.320 3.362 -19.643 1.00 75.50 92 SER A C 1
ATOM 693 O O . SER A 1 92 ? 15.051 3.745 -20.554 1.00 75.50 92 SER A O 1
ATOM 695 N N . ALA A 1 93 ? 14.577 2.260 -18.931 1.00 76.88 93 ALA A N 1
ATOM 696 C CA . ALA A 1 93 ? 15.787 1.457 -19.106 1.00 76.88 93 ALA A CA 1
ATOM 697 C C . ALA A 1 93 ? 15.649 0.330 -20.145 1.00 76.88 93 ALA A C 1
ATOM 699 O O . ALA A 1 93 ? 16.608 0.053 -20.862 1.00 76.88 93 ALA A O 1
ATOM 700 N N . SER A 1 94 ? 14.495 -0.342 -20.218 1.00 76.62 94 SER A N 1
ATOM 701 C CA . SER A 1 94 ? 14.285 -1.530 -21.063 1.00 76.62 94 SER A CA 1
ATOM 702 C C . SER A 1 94 ? 13.143 -1.394 -22.069 1.00 76.62 94 SER A C 1
ATOM 704 O O . SER A 1 94 ? 12.890 -2.337 -22.815 1.00 76.62 94 SER A O 1
ATOM 706 N N . HIS A 1 95 ? 12.434 -0.259 -22.084 1.00 74.69 95 HIS A N 1
ATOM 707 C CA . HIS A 1 95 ? 11.209 -0.036 -22.866 1.00 74.69 95 HIS A CA 1
ATOM 708 C C . HIS A 1 95 ? 10.064 -1.023 -22.576 1.00 74.69 95 HIS A C 1
ATOM 710 O O . HIS A 1 95 ? 9.010 -0.935 -23.204 1.00 74.69 95 HIS A O 1
ATOM 716 N N . ALA A 1 96 ? 10.226 -1.924 -21.603 1.00 80.75 96 ALA A N 1
ATOM 717 C CA . ALA A 1 96 ? 9.176 -2.829 -21.174 1.00 80.75 96 ALA A CA 1
ATOM 718 C C . ALA A 1 96 ? 8.141 -2.071 -20.334 1.00 80.75 96 ALA A C 1
ATOM 720 O O . ALA A 1 96 ? 8.483 -1.346 -19.395 1.00 80.75 96 ALA A O 1
ATOM 721 N N . THR A 1 97 ? 6.866 -2.258 -20.660 1.00 76.62 97 THR A N 1
ATOM 722 C CA . THR A 1 97 ? 5.740 -1.730 -19.889 1.00 76.62 97 THR A CA 1
ATOM 723 C C . THR A 1 97 ? 5.065 -2.868 -19.151 1.00 76.62 97 THR A C 1
ATOM 725 O O . THR A 1 97 ? 4.713 -3.873 -19.759 1.00 76.62 97 THR A O 1
ATOM 728 N N . LEU A 1 98 ? 4.878 -2.696 -17.847 1.00 83.88 98 LEU A N 1
ATOM 729 C CA . LEU A 1 98 ? 4.151 -3.637 -17.009 1.00 83.88 98 LEU A CA 1
ATOM 730 C C . LEU A 1 98 ? 2.806 -3.007 -16.647 1.00 83.88 98 LEU A C 1
ATOM 732 O O . LEU A 1 98 ? 2.780 -1.878 -16.149 1.00 83.88 98 LEU A O 1
ATOM 736 N N . SER A 1 99 ? 1.705 -3.705 -16.915 1.00 84.88 99 SER A N 1
ATOM 737 C CA . SER A 1 99 ? 0.381 -3.230 -16.517 1.00 84.88 99 SER A CA 1
ATOM 738 C C . SER A 1 99 ? 0.134 -3.462 -15.021 1.00 84.88 99 SER A C 1
ATOM 740 O O . SER A 1 99 ? 0.875 -4.172 -14.333 1.00 84.88 99 SER A O 1
ATOM 742 N N . TRP A 1 100 ? -0.941 -2.866 -14.497 1.00 86.56 100 TRP A N 1
ATOM 743 C CA . TRP A 1 100 ? -1.394 -3.137 -13.130 1.00 86.56 100 TRP A CA 1
ATOM 744 C C . TRP A 1 100 ? -1.741 -4.622 -12.940 1.00 86.56 100 TRP A C 1
ATOM 746 O O . TRP A 1 100 ? -1.369 -5.215 -11.925 1.00 86.56 100 TRP A O 1
ATOM 756 N N . GLY A 1 101 ? -2.407 -5.228 -13.931 1.00 86.00 101 GLY A N 1
ATOM 757 C CA . GLY A 1 101 ? -2.783 -6.642 -13.924 1.00 86.00 101 GLY A CA 1
ATOM 758 C C . GLY A 1 101 ? -1.572 -7.572 -13.925 1.00 86.00 101 GLY A C 1
ATOM 759 O O . GLY A 1 101 ? -1.526 -8.503 -13.122 1.00 86.00 101 GLY A O 1
ATOM 760 N N . ASP A 1 102 ? -0.558 -7.275 -14.742 1.00 88.25 102 ASP A N 1
ATOM 761 C CA . ASP A 1 102 ? 0.674 -8.074 -14.803 1.00 88.25 102 ASP A CA 1
ATOM 762 C C . ASP A 1 102 ? 1.423 -8.059 -13.468 1.00 88.25 102 ASP A C 1
ATOM 764 O O . ASP A 1 102 ? 1.883 -9.101 -12.995 1.00 88.25 102 ASP A O 1
ATOM 768 N N . TRP A 1 103 ? 1.514 -6.886 -12.827 1.00 90.56 103 TRP A N 1
ATOM 769 C CA . TRP A 1 103 ? 2.103 -6.764 -11.492 1.00 90.56 103 TRP A CA 1
ATOM 770 C C . TRP A 1 103 ? 1.349 -7.629 -10.484 1.00 90.56 103 TRP A C 1
ATOM 772 O O . TRP A 1 103 ? 1.958 -8.416 -9.758 1.00 90.56 103 TRP A O 1
ATOM 782 N N . PHE A 1 104 ? 0.021 -7.489 -10.443 1.00 90.31 104 PHE A N 1
ATOM 783 C CA . PHE A 1 104 ? -0.818 -8.211 -9.493 1.00 90.31 104 PHE A CA 1
ATOM 784 C C . PHE A 1 104 ? -0.698 -9.727 -9.680 1.00 90.31 104 PHE A C 1
ATOM 786 O O . PHE A 1 104 ? -0.443 -10.440 -8.711 1.00 90.31 104 PHE A O 1
ATOM 793 N N . LEU A 1 105 ? -0.800 -10.218 -10.919 1.00 90.81 105 LEU A N 1
ATOM 794 C CA . LEU A 1 105 ? -0.657 -11.639 -11.242 1.00 90.81 105 LEU A CA 1
ATOM 795 C C . LEU A 1 105 ? 0.747 -12.165 -10.924 1.00 90.81 105 LEU A C 1
ATOM 797 O O . LEU A 1 105 ? 0.872 -13.267 -10.389 1.00 90.81 105 LEU A O 1
ATOM 801 N N . GLY A 1 106 ? 1.792 -11.376 -11.188 1.00 91.31 106 GLY A N 1
ATOM 802 C CA . GLY A 1 106 ? 3.171 -11.732 -10.854 1.00 91.31 106 GLY A CA 1
ATOM 803 C C . GLY A 1 106 ? 3.417 -11.836 -9.346 1.00 91.31 106 GLY A C 1
ATOM 804 O O . GLY A 1 106 ? 4.150 -12.718 -8.896 1.00 91.31 106 GLY A O 1
ATOM 805 N N . MET A 1 107 ? 2.776 -10.978 -8.549 1.00 92.12 107 MET A N 1
ATOM 806 C CA . MET A 1 107 ? 2.916 -10.980 -7.089 1.00 92.12 107 MET A CA 1
ATOM 807 C C . MET A 1 107 ? 2.016 -12.008 -6.396 1.00 92.12 107 MET A C 1
ATOM 809 O O . MET A 1 107 ? 2.328 -12.437 -5.281 1.00 92.12 107 MET A O 1
ATOM 813 N N . LEU A 1 108 ? 0.919 -12.430 -7.027 1.00 90.81 108 LEU A N 1
ATOM 814 C CA . LEU A 1 108 ? -0.129 -13.259 -6.427 1.00 90.81 108 LEU A CA 1
ATOM 815 C C . LEU A 1 108 ? 0.370 -14.571 -5.782 1.00 90.81 108 LEU A C 1
ATOM 817 O O . LEU A 1 108 ? -0.008 -14.812 -4.631 1.00 90.81 108 LEU A O 1
ATOM 821 N N . PRO A 1 109 ? 1.243 -15.391 -6.411 1.00 91.12 109 PRO A N 1
ATOM 822 C CA . PRO A 1 109 ? 1.670 -16.668 -5.829 1.00 91.12 109 PRO A CA 1
ATOM 823 C C . PRO A 1 109 ? 2.388 -16.502 -4.484 1.00 91.12 109 PRO A C 1
ATOM 825 O O . PRO A 1 109 ? 2.072 -17.186 -3.510 1.00 91.12 109 PRO A O 1
ATOM 828 N N . LEU A 1 110 ? 3.323 -15.550 -4.410 1.00 91.38 110 LEU A N 1
ATOM 829 C CA . LEU A 1 110 ? 4.056 -15.251 -3.180 1.00 91.38 110 LEU A CA 1
ATOM 830 C C . LEU A 1 110 ? 3.162 -14.536 -2.159 1.00 91.38 110 LEU A C 1
ATOM 832 O O . LEU A 1 110 ? 3.251 -14.790 -0.959 1.00 91.38 110 LEU A O 1
ATOM 836 N N . SER A 1 111 ? 2.274 -13.666 -2.632 1.00 91.50 111 SER A N 1
ATOM 837 C CA . SER A 1 111 ? 1.406 -12.856 -1.780 1.00 91.50 111 SER A CA 1
ATOM 838 C C . SER A 1 111 ? 0.378 -13.690 -1.027 1.00 91.50 111 SER A C 1
ATOM 840 O O . SER A 1 111 ? 0.191 -13.468 0.165 1.00 91.50 111 SER A O 1
ATOM 842 N N . ILE A 1 112 ? -0.245 -14.683 -1.673 1.00 93.31 112 ILE A N 1
ATOM 843 C CA . ILE A 1 112 ? -1.183 -15.600 -1.002 1.00 93.31 112 ILE A CA 1
ATOM 844 C C . ILE A 1 112 ? -0.473 -16.342 0.130 1.00 93.31 112 ILE A C 1
ATOM 846 O O . ILE A 1 112 ? -0.988 -16.404 1.248 1.00 93.31 112 ILE A O 1
ATOM 850 N N . LEU A 1 113 ? 0.733 -16.853 -0.140 1.00 94.31 113 LEU A N 1
ATOM 851 C CA . LEU A 1 113 ? 1.538 -17.519 0.875 1.00 94.31 113 LEU A CA 1
ATOM 852 C C . LEU A 1 113 ? 1.829 -16.576 2.049 1.00 94.31 113 LEU A C 1
ATOM 854 O O . LEU A 1 113 ? 1.614 -16.961 3.193 1.00 94.31 113 LEU A O 1
ATOM 858 N N . LEU A 1 114 ? 2.269 -15.342 1.789 1.00 94.19 114 LEU A N 1
ATOM 859 C CA . LEU A 1 114 ? 2.603 -14.380 2.844 1.00 94.19 114 LEU A CA 1
ATOM 860 C C . LEU A 1 114 ? 1.378 -13.907 3.635 1.00 94.19 114 LEU A C 1
ATOM 862 O O . LEU A 1 114 ? 1.453 -13.839 4.858 1.00 94.19 114 LEU A O 1
ATOM 866 N N . VAL A 1 115 ? 0.247 -13.632 2.985 1.00 94.75 115 VAL A N 1
ATOM 867 C CA . VAL A 1 115 ? -1.001 -13.213 3.652 1.00 94.75 115 VAL A CA 1
ATOM 868 C C . VAL A 1 115 ? -1.480 -14.273 4.644 1.00 94.75 115 VAL A C 1
ATOM 870 O O . VAL A 1 115 ? -1.954 -13.929 5.727 1.00 94.75 115 VAL A O 1
ATOM 873 N N . LEU A 1 116 ? -1.320 -15.555 4.308 1.00 93.69 116 LEU A N 1
ATOM 874 C CA . LEU A 1 116 ? -1.685 -16.659 5.194 1.00 93.69 116 LEU A CA 1
ATOM 875 C C . LEU A 1 116 ? -0.603 -16.946 6.244 1.00 93.69 116 LEU A C 1
ATOM 877 O O . LEU A 1 116 ? -0.899 -17.148 7.418 1.00 93.69 116 LEU A O 1
ATOM 881 N N . LEU A 1 117 ? 0.666 -16.947 5.843 1.00 94.38 117 LEU A N 1
ATOM 882 C CA . LEU A 1 117 ? 1.765 -17.377 6.701 1.00 94.38 117 LEU A CA 1
ATOM 883 C C . LEU A 1 117 ? 2.164 -16.315 7.727 1.00 94.38 117 LEU A C 1
ATOM 885 O O . LEU A 1 117 ? 2.528 -16.668 8.844 1.00 94.38 117 LEU A O 1
ATOM 889 N N . VAL A 1 118 ? 2.083 -15.026 7.397 1.00 94.00 118 VAL A N 1
ATOM 890 C CA . VAL A 1 118 ? 2.558 -13.941 8.268 1.00 94.00 118 VAL A CA 1
ATOM 891 C C . VAL A 1 118 ? 1.780 -13.836 9.584 1.00 94.00 118 VAL A C 1
ATOM 893 O O . VAL A 1 118 ? 2.437 -13.816 10.627 1.00 94.00 118 VAL A O 1
ATOM 896 N N . PRO A 1 119 ? 0.430 -13.808 9.611 1.00 92.62 119 PRO A N 1
ATOM 897 C CA . PRO A 1 119 ? -0.309 -13.755 10.873 1.00 92.62 119 PRO A CA 1
ATOM 898 C C . PRO A 1 119 ? -0.028 -14.962 11.772 1.00 92.62 119 PRO A C 1
ATOM 900 O O . PRO A 1 119 ? 0.069 -14.822 12.995 1.00 92.62 119 PRO A O 1
ATOM 903 N N . TRP A 1 120 ? 0.143 -16.140 11.162 1.00 93.19 120 TRP A N 1
ATOM 904 C CA . TRP A 1 120 ? 0.517 -17.368 11.859 1.00 93.19 120 TRP A CA 1
ATOM 905 C C . TRP A 1 120 ? 1.950 -17.310 12.398 1.00 93.19 120 TRP A C 1
ATOM 907 O O . TRP A 1 120 ? 2.173 -17.580 13.577 1.00 93.19 120 TRP A O 1
ATOM 917 N N . LEU A 1 121 ? 2.914 -16.889 11.581 1.00 92.19 121 LEU A N 1
ATOM 918 C CA . LEU A 1 121 ? 4.318 -16.789 11.969 1.00 92.19 121 LEU A CA 1
ATOM 919 C C . LEU A 1 121 ? 4.514 -15.753 13.080 1.00 92.19 121 LEU A C 1
ATOM 921 O O . LEU A 1 121 ? 5.211 -16.029 14.052 1.00 92.19 121 LEU A O 1
ATOM 925 N N . ALA A 1 122 ? 3.853 -14.597 12.991 1.00 90.31 122 ALA A N 1
ATOM 926 C CA . ALA A 1 122 ? 3.855 -13.595 14.053 1.00 90.31 122 ALA A CA 1
ATOM 927 C C . ALA A 1 122 ? 3.312 -14.165 15.373 1.00 90.31 122 ALA A C 1
ATOM 929 O O . ALA A 1 122 ? 3.854 -13.881 16.438 1.00 90.31 122 ALA A O 1
ATOM 930 N N . TYR A 1 123 ? 2.278 -15.008 15.303 1.00 89.31 123 TYR A N 1
ATOM 931 C CA . TYR A 1 123 ? 1.692 -15.654 16.476 1.00 89.31 123 TYR A CA 1
ATOM 932 C C . TYR A 1 123 ? 2.609 -16.728 17.081 1.00 89.31 123 TYR A C 1
ATOM 934 O O . TYR A 1 123 ? 2.606 -16.917 18.294 1.00 89.31 123 TYR A O 1
ATOM 942 N N . VAL A 1 124 ? 3.406 -17.423 16.266 1.00 89.94 124 VAL A N 1
ATOM 943 C CA . VAL A 1 124 ? 4.380 -18.423 16.741 1.00 89.94 124 VAL A CA 1
ATOM 944 C C . VAL A 1 124 ? 5.637 -17.761 17.311 1.00 89.94 124 VAL A C 1
ATOM 946 O O . VAL A 1 124 ? 6.110 -18.169 18.369 1.00 89.94 124 VAL A O 1
ATOM 949 N N . LEU A 1 125 ? 6.174 -16.740 16.637 1.00 88.94 125 LEU A N 1
ATOM 950 C CA . LEU A 1 125 ? 7.400 -16.048 17.051 1.00 88.94 125 LEU A CA 1
ATOM 951 C C . LEU A 1 125 ? 7.181 -15.140 18.262 1.00 88.94 125 LEU A C 1
ATOM 953 O O . LEU A 1 125 ? 8.058 -15.022 19.118 1.00 88.94 125 LEU A O 1
ATOM 957 N N . TYR A 1 126 ? 6.023 -14.486 18.331 1.00 85.62 126 TYR A N 1
ATOM 958 C CA . TYR A 1 126 ? 5.690 -13.564 19.407 1.00 85.62 126 TYR A CA 1
ATOM 959 C C . TYR A 1 126 ? 4.269 -13.826 19.922 1.00 85.62 126 TYR A C 1
ATOM 961 O O . TYR A 1 126 ? 3.357 -13.025 19.690 1.00 85.62 126 TYR A O 1
ATOM 969 N N . PRO A 1 127 ? 4.055 -14.966 20.605 1.00 86.00 127 PRO A N 1
ATOM 970 C CA . PRO A 1 127 ? 2.728 -15.362 21.038 1.00 86.00 127 PRO A CA 1
ATOM 971 C C . PRO A 1 127 ? 2.169 -14.358 22.053 1.00 86.00 127 PRO A C 1
ATOM 973 O O . PRO A 1 127 ? 2.833 -14.072 23.055 1.00 86.00 127 PRO A O 1
ATOM 976 N N . PRO A 1 128 ? 0.947 -13.843 21.835 1.00 87.19 128 PRO A N 1
ATOM 977 C CA . PRO A 1 128 ? 0.268 -13.016 22.820 1.00 87.19 128 PRO A CA 1
ATOM 978 C C . PRO A 1 128 ? -0.095 -13.860 24.048 1.00 87.19 128 PRO A C 1
ATOM 980 O O . PRO A 1 128 ? -0.505 -15.020 23.920 1.00 87.19 128 PRO A O 1
ATOM 983 N N . VAL A 1 129 ? 0.044 -13.277 25.244 1.00 87.62 129 VAL A N 1
ATOM 984 C CA . VAL A 1 129 ? -0.322 -13.956 26.504 1.00 87.62 129 VAL A CA 1
ATOM 985 C C . VAL A 1 129 ? -1.829 -14.212 26.539 1.00 87.62 129 VAL A C 1
ATOM 987 O O . VAL A 1 129 ? -2.269 -15.306 26.898 1.00 87.62 129 VAL A O 1
ATOM 990 N N . LEU A 1 130 ? -2.622 -13.233 26.094 1.00 84.12 130 LEU A N 1
ATOM 991 C CA . LEU A 1 130 ? -4.063 -13.377 25.963 1.00 84.12 130 LEU A CA 1
ATOM 992 C C . LEU A 1 130 ? -4.397 -13.982 24.593 1.00 84.12 130 LEU A C 1
ATOM 994 O O . LEU A 1 130 ? -4.137 -13.378 23.551 1.00 84.12 130 LEU A O 1
ATOM 998 N N . LYS A 1 131 ? -4.984 -15.183 24.586 1.00 83.06 131 LYS A N 1
ATOM 999 C CA . LYS A 1 131 ? -5.293 -15.936 23.352 1.00 83.06 131 LYS A CA 1
ATOM 1000 C C . LYS A 1 131 ? -6.760 -15.866 22.929 1.00 83.06 131 LYS A C 1
ATOM 1002 O O . LYS A 1 131 ? -7.071 -16.168 21.774 1.00 83.06 131 LYS A O 1
ATOM 1007 N N . SER A 1 132 ? -7.643 -15.470 23.840 1.00 83.38 132 SER A N 1
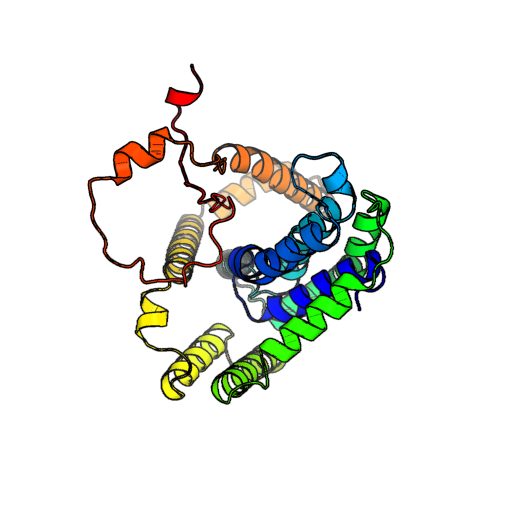ATOM 1008 C CA . SER A 1 132 ? -9.077 -15.340 23.601 1.00 83.38 132 SER A CA 1
ATOM 1009 C C . SER A 1 132 ? -9.677 -14.208 24.419 1.00 83.38 132 SER A C 1
ATOM 1011 O O . SER A 1 132 ? -9.238 -13.955 25.540 1.00 83.38 132 SER A O 1
ATOM 1013 N N . GLY A 1 133 ? -10.705 -13.572 23.869 1.00 82.06 133 GLY A N 1
ATOM 1014 C CA . GLY A 1 133 ? -11.461 -12.530 24.546 1.00 82.06 133 GLY A CA 1
ATOM 1015 C C . GLY A 1 133 ? -12.604 -12.008 23.681 1.00 82.06 133 GLY A C 1
ATOM 1016 O O . GLY A 1 133 ? -12.471 -11.888 22.464 1.00 82.06 133 GLY A O 1
ATOM 1017 N N . ASP A 1 134 ? -13.717 -11.673 24.330 1.00 85.06 134 ASP A N 1
ATOM 1018 C CA . ASP A 1 134 ? -14.936 -11.199 23.658 1.00 85.06 134 ASP A CA 1
ATOM 1019 C C . ASP A 1 134 ? -15.024 -9.668 23.607 1.00 85.06 134 ASP A C 1
ATOM 1021 O O . ASP A 1 134 ? -15.926 -9.109 22.985 1.00 85.06 134 ASP A O 1
ATOM 1025 N N . GLN A 1 135 ? -14.084 -8.970 24.248 1.00 85.88 135 GLN A N 1
ATOM 1026 C CA . GLN A 1 135 ? -14.115 -7.513 24.359 1.00 85.88 135 GLN A CA 1
ATOM 1027 C C . GLN A 1 135 ? -13.910 -6.827 23.006 1.00 85.88 135 GLN A C 1
ATOM 1029 O O . GLN A 1 135 ? -14.577 -5.840 22.727 1.00 85.88 135 GLN A O 1
ATOM 1034 N N . VAL A 1 136 ? -13.038 -7.365 22.146 1.00 86.25 136 VAL A N 1
ATOM 1035 C CA . VAL A 1 136 ? -12.763 -6.785 20.817 1.00 86.25 136 VAL A CA 1
ATOM 1036 C C . VAL A 1 136 ? -13.964 -6.910 19.879 1.00 86.25 136 VAL A C 1
ATOM 1038 O O . VAL A 1 136 ? -14.351 -5.890 19.315 1.00 86.25 136 VAL A O 1
ATOM 1041 N N . PRO A 1 137 ? -14.594 -8.095 19.712 1.00 86.62 137 PRO A N 1
ATOM 1042 C CA . PRO A 1 137 ? -15.831 -8.200 18.942 1.00 86.62 137 PRO A CA 1
ATOM 1043 C C . PRO A 1 137 ? -16.947 -7.282 19.452 1.00 86.62 137 PRO A C 1
ATOM 1045 O O . PRO A 1 137 ? -17.569 -6.602 18.643 1.00 86.62 137 PRO A O 1
ATOM 1048 N N . ARG A 1 138 ? -17.165 -7.215 20.775 1.00 88.62 138 ARG A N 1
ATOM 1049 C CA . ARG A 1 138 ? -18.197 -6.346 21.368 1.00 88.62 138 ARG A CA 1
ATOM 1050 C C . ARG A 1 138 ? -17.906 -4.867 21.141 1.00 88.62 138 ARG A C 1
ATOM 1052 O O . ARG A 1 138 ? -18.799 -4.126 20.761 1.00 88.62 138 ARG A O 1
ATOM 1059 N N . TRP A 1 139 ? -16.658 -4.445 21.340 1.00 89.12 139 TRP A N 1
ATOM 1060 C CA . TRP A 1 139 ? -16.240 -3.074 21.058 1.00 89.12 139 TRP A CA 1
ATOM 1061 C C . TRP A 1 139 ? -16.454 -2.722 19.581 1.00 89.12 139 TRP A C 1
ATOM 1063 O O . TRP A 1 139 ? -17.053 -1.696 19.283 1.00 89.12 139 TRP A O 1
ATOM 1073 N N . ALA A 1 140 ? -16.050 -3.603 18.660 1.00 88.50 140 ALA A N 1
ATOM 1074 C CA . ALA A 1 140 ? -16.232 -3.382 17.228 1.00 88.50 140 ALA A CA 1
ATOM 1075 C C . ALA A 1 140 ? -17.714 -3.287 16.824 1.00 88.50 140 ALA A C 1
ATOM 1077 O O . ALA A 1 140 ? -18.055 -2.494 15.952 1.00 88.50 140 ALA A O 1
ATOM 1078 N N . GLU A 1 141 ? -18.595 -4.071 17.452 1.00 89.31 141 GLU A N 1
ATOM 1079 C CA . GLU A 1 141 ? -20.042 -3.977 17.240 1.00 89.31 141 GLU A CA 1
ATOM 1080 C C . GLU A 1 141 ? -20.601 -2.633 17.722 1.00 89.31 141 GLU A C 1
ATOM 1082 O O . GLU A 1 141 ? -21.350 -1.992 16.985 1.00 89.31 141 GLU A O 1
ATOM 1087 N N . THR A 1 142 ? -20.184 -2.164 18.901 1.00 91.38 142 THR A N 1
ATOM 1088 C CA . THR A 1 142 ? -20.573 -0.847 19.424 1.00 91.38 142 THR A CA 1
ATOM 1089 C C . THR A 1 142 ? -20.115 0.289 18.508 1.00 91.38 142 THR A C 1
ATOM 1091 O O . THR A 1 142 ? -20.914 1.163 18.179 1.00 91.38 142 THR A O 1
ATOM 1094 N N . GLU A 1 143 ? -18.859 0.272 18.050 1.00 90.12 143 GLU A N 1
ATOM 1095 C CA . GLU A 1 143 ? -18.339 1.289 17.122 1.00 90.12 143 GLU A CA 1
ATOM 1096 C C . GLU A 1 143 ? -19.070 1.252 15.772 1.00 90.12 143 GLU A C 1
ATOM 1098 O O . GLU A 1 143 ? -19.436 2.294 15.230 1.00 90.12 143 GLU A O 1
ATOM 1103 N N . LEU A 1 144 ? -19.356 0.057 15.242 1.00 89.56 144 LEU A N 1
ATOM 1104 C CA . LEU A 1 144 ? -20.100 -0.093 13.990 1.00 89.56 144 LEU A CA 1
ATOM 1105 C C . LEU A 1 144 ? -21.534 0.444 14.109 1.00 89.56 144 LEU A C 1
ATOM 1107 O O . LEU A 1 144 ? -22.030 1.091 13.185 1.00 89.56 144 LEU A O 1
ATOM 1111 N N . GLN A 1 145 ? -22.196 0.204 15.242 1.00 91.94 145 GLN A N 1
ATOM 1112 C CA . GLN A 1 145 ? -23.517 0.768 15.524 1.00 91.94 145 GLN A CA 1
ATOM 1113 C C . GLN A 1 145 ? -23.461 2.296 15.669 1.00 91.94 145 GLN A C 1
ATOM 1115 O O . GLN A 1 145 ? -24.354 2.979 15.168 1.00 91.94 145 GLN A O 1
ATOM 1120 N N . ALA A 1 146 ? -22.406 2.834 16.289 1.00 92.00 146 ALA A N 1
ATOM 1121 C CA . ALA A 1 146 ? -22.205 4.275 16.444 1.00 92.00 146 ALA A CA 1
ATOM 1122 C C . ALA A 1 146 ? -21.943 4.995 15.107 1.00 92.00 146 ALA A C 1
ATOM 1124 O O . ALA A 1 146 ? -22.376 6.134 14.936 1.00 92.00 146 ALA A O 1
ATOM 1125 N N . MET A 1 147 ? -21.284 4.336 14.147 1.00 89.38 147 MET A N 1
ATOM 1126 C CA . MET A 1 147 ? -21.071 4.876 12.796 1.00 89.38 147 MET A CA 1
ATOM 1127 C C . MET A 1 147 ? -22.372 5.007 11.990 1.00 89.38 147 MET A C 1
ATOM 1129 O O . MET A 1 147 ? -22.517 5.937 11.195 1.00 89.38 147 MET A O 1
ATOM 1133 N N . GLY A 1 148 ? -23.320 4.089 12.188 1.00 89.88 148 GLY A N 1
ATOM 1134 C CA . GLY A 1 148 ? -24.586 4.075 11.460 1.00 89.88 148 GLY A CA 1
ATOM 1135 C C . GLY A 1 148 ? -24.463 3.643 9.986 1.00 89.88 148 GLY A C 1
ATOM 1136 O O . GLY A 1 148 ? -23.439 3.110 9.552 1.00 89.88 148 GLY A O 1
ATOM 1137 N N . PRO A 1 149 ? -25.538 3.796 9.191 1.00 90.44 149 PRO A N 1
ATOM 1138 C CA . PRO A 1 149 ? -25.562 3.354 7.801 1.00 90.44 149 PRO A CA 1
ATOM 1139 C C . PRO A 1 149 ? -24.723 4.256 6.888 1.00 90.44 149 PRO A C 1
ATOM 1141 O O . PRO A 1 149 ? -24.719 5.476 7.036 1.00 90.44 149 PRO A O 1
ATOM 1144 N N . LEU A 1 150 ? -24.114 3.656 5.857 1.00 87.75 150 LEU A N 1
ATOM 1145 C CA . LEU A 1 150 ? -23.332 4.387 4.856 1.00 87.75 150 LEU A CA 1
ATOM 1146 C C . LEU A 1 150 ? -24.148 5.503 4.194 1.00 87.75 150 LEU A C 1
ATOM 1148 O O . LEU A 1 150 ? -25.222 5.262 3.615 1.00 87.75 150 LEU A O 1
ATOM 1152 N N . CYS A 1 151 ? -23.591 6.708 4.196 1.00 90.38 151 CYS A N 1
ATOM 1153 C CA . CYS A 1 151 ? -24.188 7.859 3.543 1.00 90.38 151 CYS A CA 1
ATOM 1154 C C . CYS A 1 151 ? -24.033 7.777 2.013 1.00 90.38 151 CYS A C 1
ATOM 1156 O O . CYS A 1 151 ? -23.201 7.053 1.456 1.00 90.38 151 CYS A O 1
ATOM 1158 N N . SER A 1 152 ? -24.831 8.562 1.285 1.00 86.44 152 SER A N 1
ATOM 1159 C CA . SER A 1 152 ? -24.811 8.557 -0.184 1.00 86.44 152 SER A CA 1
ATOM 1160 C C . SER A 1 152 ? -23.458 8.971 -0.780 1.00 86.44 152 SER A C 1
ATOM 1162 O O . SER A 1 152 ? -23.140 8.569 -1.897 1.00 86.44 152 SER A O 1
ATOM 1164 N N . ARG A 1 153 ? -22.642 9.762 -0.065 1.00 88.44 153 ARG A N 1
ATOM 1165 C CA . ARG A 1 153 ? -21.293 10.134 -0.529 1.00 88.44 153 ARG A CA 1
ATOM 1166 C C . ARG A 1 153 ? -20.334 8.947 -0.474 1.00 88.44 153 ARG A C 1
ATOM 1168 O O . ARG A 1 153 ? -19.679 8.677 -1.477 1.00 88.44 153 ARG A O 1
ATOM 1175 N N . GLU A 1 154 ? -20.325 8.205 0.630 1.00 88.06 154 GLU A N 1
ATOM 1176 C CA . GLU A 1 154 ? -19.490 7.009 0.814 1.00 88.06 154 GLU A CA 1
ATOM 1177 C C . GLU A 1 154 ? -19.829 5.927 -0.211 1.00 88.06 154 GLU A C 1
ATOM 1179 O O . GLU A 1 154 ? -18.934 5.365 -0.838 1.00 88.06 154 GLU A O 1
ATOM 1184 N N . LYS A 1 155 ? -21.123 5.698 -0.473 1.00 90.94 155 LYS A N 1
ATOM 1185 C CA . LYS A 1 155 ? -21.566 4.736 -1.497 1.00 90.94 155 LYS A CA 1
ATOM 1186 C C . LYS A 1 155 ? -21.058 5.099 -2.894 1.00 90.94 155 LYS A C 1
ATOM 1188 O O . LYS A 1 155 ? -20.614 4.222 -3.632 1.00 90.94 155 LYS A O 1
ATOM 1193 N N . ARG A 1 156 ? -21.095 6.387 -3.260 1.00 91.81 156 ARG A N 1
ATOM 1194 C CA . ARG A 1 156 ? -20.575 6.859 -4.555 1.00 91.81 156 ARG A CA 1
ATOM 1195 C C . ARG A 1 156 ? -19.055 6.729 -4.641 1.00 91.81 156 ARG A C 1
ATOM 1197 O O . ARG A 1 156 ? -18.557 6.294 -5.673 1.00 91.81 156 ARG A O 1
ATOM 1204 N N . MET A 1 157 ? -18.333 7.054 -3.568 1.00 89.62 157 MET A N 1
ATOM 1205 C CA . MET A 1 157 ? -16.879 6.874 -3.501 1.00 89.62 157 MET A CA 1
ATOM 1206 C C . MET A 1 157 ? -16.492 5.401 -3.666 1.00 89.62 157 MET A C 1
ATOM 1208 O O . MET A 1 157 ? -15.634 5.086 -4.489 1.00 89.62 157 MET A O 1
ATOM 1212 N N . LEU A 1 158 ? -17.176 4.502 -2.950 1.00 89.69 158 LEU A N 1
ATOM 1213 C CA . LEU A 1 158 ? -16.972 3.059 -3.065 1.00 89.69 158 LEU A CA 1
ATOM 1214 C C . LEU A 1 158 ? -17.234 2.566 -4.495 1.00 89.69 158 LEU A C 1
ATOM 1216 O O . LEU A 1 158 ? -16.441 1.796 -5.031 1.00 89.69 158 LEU A O 1
ATOM 1220 N N . GLY A 1 159 ? -18.301 3.051 -5.139 1.00 92.44 159 GLY A N 1
ATOM 1221 C CA . GLY A 1 159 ? -18.605 2.728 -6.534 1.00 92.44 159 GLY A CA 1
ATOM 1222 C C . GLY A 1 159 ? -17.491 3.140 -7.503 1.00 92.44 159 GLY A C 1
ATOM 1223 O O . GLY A 1 159 ? -17.088 2.338 -8.344 1.00 92.44 159 GLY A O 1
ATOM 1224 N N . LEU A 1 160 ? -16.943 4.352 -7.355 1.00 92.00 160 LEU A N 1
ATOM 1225 C CA . LEU A 1 160 ? -15.821 4.820 -8.179 1.00 92.00 160 LEU A CA 1
ATOM 1226 C C . LEU A 1 160 ? -14.543 4.007 -7.942 1.00 92.00 160 LEU A C 1
ATOM 1228 O O . LEU A 1 160 ? -13.843 3.688 -8.898 1.00 92.00 160 LEU A O 1
ATOM 1232 N N . MET A 1 161 ? -14.259 3.639 -6.692 1.00 88.31 161 MET A N 1
ATOM 1233 C CA . MET A 1 161 ? -13.137 2.767 -6.329 1.00 88.31 161 MET A CA 1
ATOM 1234 C C . MET A 1 161 ? -13.224 1.394 -6.990 1.00 88.31 161 MET A C 1
ATOM 1236 O O . MET A 1 161 ? -12.259 0.931 -7.596 1.00 88.31 161 MET A O 1
ATOM 1240 N N . VAL A 1 162 ? -14.381 0.740 -6.869 1.00 90.56 162 VAL A N 1
ATOM 1241 C CA . VAL A 1 162 ? -14.608 -0.578 -7.471 1.00 90.56 162 VAL A CA 1
ATOM 1242 C C . VAL A 1 162 ? -14.517 -0.477 -8.993 1.00 90.56 162 VAL A C 1
ATOM 1244 O O . VAL A 1 162 ? -13.858 -1.304 -9.617 1.00 90.56 162 VAL A O 1
ATOM 1247 N N . GLY A 1 163 ? -15.095 0.572 -9.587 1.00 91.56 163 GLY A N 1
ATOM 1248 C CA . GLY A 1 163 ? -14.974 0.842 -11.019 1.00 91.56 163 GLY A CA 1
ATOM 1249 C C . GLY A 1 163 ? -13.521 1.005 -11.472 1.00 91.56 163 GLY A C 1
ATOM 1250 O O . GLY A 1 163 ? -13.118 0.383 -12.453 1.00 91.56 163 GLY A O 1
ATOM 1251 N N . ALA A 1 164 ? -12.716 1.773 -10.732 1.00 89.94 164 ALA A N 1
ATOM 1252 C CA . ALA A 1 164 ? -11.294 1.963 -11.020 1.00 89.94 164 ALA A CA 1
ATOM 1253 C C . ALA A 1 164 ? -10.521 0.637 -11.014 1.00 89.94 164 ALA A C 1
ATOM 1255 O O . ALA A 1 164 ? -9.727 0.386 -11.917 1.00 89.94 164 ALA A O 1
ATOM 1256 N N . LEU A 1 165 ? -10.792 -0.236 -10.038 1.00 87.81 165 LEU A N 1
ATOM 1257 C CA . LEU A 1 165 ? -10.152 -1.550 -9.953 1.00 87.81 165 LEU A CA 1
ATOM 1258 C C . LEU A 1 165 ? -10.526 -2.462 -11.118 1.00 87.81 165 LEU A C 1
ATOM 1260 O O . LEU A 1 165 ? -9.652 -3.103 -11.694 1.00 87.81 165 LEU A O 1
ATOM 1264 N N . VAL A 1 166 ? -11.802 -2.488 -11.503 1.00 89.19 166 VAL A N 1
ATOM 1265 C CA . VAL A 1 166 ? -12.261 -3.239 -12.681 1.00 89.19 166 VAL A CA 1
ATOM 1266 C C . VAL A 1 166 ? -11.554 -2.733 -13.942 1.00 89.19 166 VAL A C 1
ATOM 1268 O O . VAL A 1 166 ? -11.048 -3.535 -14.724 1.00 89.19 166 VAL A O 1
ATOM 1271 N N . LEU A 1 167 ? -11.444 -1.413 -14.114 1.00 88.75 167 LEU A N 1
ATOM 1272 C CA . LEU A 1 167 ? -10.722 -0.801 -15.232 1.00 88.75 167 LEU A CA 1
ATOM 1273 C C . LEU A 1 167 ? -9.221 -1.122 -15.217 1.00 88.75 167 LEU A C 1
ATOM 1275 O O . LEU A 1 167 ? -8.659 -1.389 -16.271 1.00 88.75 167 LEU A O 1
ATOM 1279 N N . TRP A 1 168 ? -8.561 -1.151 -14.059 1.00 85.94 168 TRP A N 1
ATOM 1280 C CA . TRP A 1 168 ? -7.145 -1.530 -13.982 1.00 85.94 168 TRP A CA 1
ATOM 1281 C C . TRP A 1 168 ? -6.887 -3.015 -14.252 1.00 85.94 168 TRP A C 1
ATOM 1283 O O . TRP A 1 168 ? -5.829 -3.350 -14.780 1.00 85.94 168 TRP A O 1
ATOM 1293 N N . ILE A 1 169 ? -7.828 -3.897 -13.902 1.00 83.81 169 ILE A N 1
ATOM 1294 C CA . ILE A 1 169 ? -7.701 -5.345 -14.125 1.00 83.81 169 ILE A CA 1
ATOM 1295 C C . ILE A 1 169 ? -8.001 -5.709 -15.583 1.00 83.81 169 ILE A C 1
ATOM 1297 O O . ILE A 1 169 ? -7.252 -6.473 -16.182 1.00 83.81 169 ILE A O 1
ATOM 1301 N N . PHE A 1 170 ? -9.090 -5.181 -16.148 1.00 86.19 170 PHE A N 1
ATOM 1302 C CA . PHE A 1 170 ? -9.605 -5.607 -17.458 1.00 86.19 170 PHE A CA 1
ATOM 1303 C C . PHE A 1 170 ? -9.386 -4.585 -18.578 1.00 86.19 170 PHE A C 1
ATOM 1305 O O . PHE A 1 170 ? -9.505 -4.922 -19.750 1.00 86.19 170 PHE A O 1
ATOM 1312 N N . GLY A 1 171 ? -9.106 -3.327 -18.239 1.00 81.94 171 GLY A N 1
ATOM 1313 C CA . GLY A 1 171 ? -8.990 -2.225 -19.196 1.00 81.94 171 GLY A CA 1
ATOM 1314 C C . GLY A 1 171 ? -7.567 -1.933 -19.671 1.00 81.94 171 GLY A C 1
ATOM 1315 O O . GLY A 1 171 ? -7.396 -0.988 -20.434 1.00 81.94 171 GLY A O 1
ATOM 1316 N N . GLY A 1 172 ? -6.564 -2.713 -19.250 1.00 76.31 172 GLY A N 1
ATOM 1317 C CA . GLY A 1 172 ? -5.147 -2.443 -19.532 1.00 76.31 172 GLY A CA 1
ATOM 1318 C C . GLY A 1 172 ? -4.796 -2.305 -21.020 1.00 76.31 172 GLY A C 1
ATOM 1319 O O . GLY A 1 172 ? -3.911 -1.521 -21.353 1.00 76.31 172 GLY A O 1
ATOM 1320 N N . ASP A 1 173 ? -5.526 -2.987 -21.908 1.00 79.69 173 ASP A N 1
ATOM 1321 C CA . ASP A 1 173 ? -5.312 -2.922 -23.364 1.00 79.69 173 ASP A CA 1
ATOM 1322 C C . ASP A 1 173 ? -5.909 -1.663 -24.017 1.00 79.69 173 ASP A C 1
ATOM 1324 O O . ASP A 1 173 ? -5.515 -1.277 -25.118 1.00 79.69 173 ASP A O 1
ATOM 1328 N N . TYR A 1 174 ? -6.872 -1.018 -23.353 1.00 83.06 174 TYR A N 1
ATOM 1329 C CA . TYR A 1 174 ? -7.663 0.079 -23.918 1.00 83.06 174 TYR A CA 1
ATOM 1330 C C . TYR A 1 174 ? -7.354 1.432 -23.279 1.00 83.06 174 TYR A C 1
ATOM 1332 O O . TYR A 1 174 ? -7.474 2.466 -23.938 1.00 83.06 174 TYR A O 1
ATOM 1340 N N . ILE A 1 175 ? -7.000 1.447 -21.991 1.00 83.62 175 ILE A N 1
ATOM 1341 C CA . ILE A 1 175 ? -6.791 2.672 -21.224 1.00 83.62 175 ILE A CA 1
ATOM 1342 C C . ILE A 1 175 ? -5.583 2.546 -20.295 1.00 83.62 175 ILE A C 1
ATOM 1344 O O . ILE A 1 175 ? -5.445 1.595 -19.528 1.00 83.62 175 ILE A O 1
ATOM 1348 N N . ASP A 1 176 ? -4.710 3.553 -20.337 1.00 81.75 176 ASP A N 1
ATOM 1349 C CA . ASP A 1 176 ? -3.573 3.635 -19.424 1.00 81.75 176 ASP A CA 1
ATOM 1350 C C . ASP A 1 176 ? -4.049 3.824 -17.972 1.00 81.75 176 ASP A C 1
ATOM 1352 O O . ASP A 1 176 ? -5.002 4.562 -17.691 1.00 81.75 176 ASP A O 1
ATOM 1356 N N . ALA A 1 177 ? -3.359 3.186 -17.025 1.00 81.12 177 ALA A N 1
ATOM 1357 C CA . ALA A 1 177 ? -3.724 3.221 -15.611 1.00 81.12 177 ALA A CA 1
ATOM 1358 C C . ALA A 1 177 ? -3.794 4.650 -15.036 1.00 81.12 177 ALA A C 1
ATOM 1360 O O . ALA A 1 177 ? -4.631 4.910 -14.163 1.00 81.12 177 ALA A O 1
ATOM 1361 N N . ALA A 1 178 ? -2.972 5.583 -15.532 1.00 83.31 178 ALA A N 1
ATOM 1362 C CA . ALA A 1 178 ? -3.016 6.985 -15.123 1.00 83.31 178 ALA A CA 1
ATOM 1363 C C . ALA A 1 178 ? -4.296 7.680 -15.609 1.00 83.31 178 ALA A C 1
ATOM 1365 O O . ALA A 1 178 ? -4.897 8.446 -14.856 1.00 83.31 178 ALA A O 1
ATOM 1366 N N . MET A 1 179 ? -4.761 7.375 -16.827 1.00 88.50 179 MET A N 1
ATOM 1367 C CA . MET A 1 179 ? -6.005 7.933 -17.375 1.00 88.50 179 MET A CA 1
ATOM 1368 C C . MET A 1 179 ? -7.232 7.495 -16.574 1.00 88.50 179 MET A C 1
ATOM 1370 O O . MET A 1 179 ? -8.118 8.314 -16.313 1.00 88.50 179 MET A O 1
ATOM 1374 N N . VAL A 1 180 ? -7.258 6.240 -16.111 1.00 89.50 180 VAL A N 1
ATOM 1375 C CA . VAL A 1 180 ? -8.286 5.758 -15.172 1.00 89.50 180 VAL A CA 1
ATOM 1376 C C . VAL A 1 180 ? -8.270 6.600 -13.892 1.00 89.50 180 VAL A C 1
ATOM 1378 O O . VAL A 1 180 ? -9.314 7.100 -13.473 1.00 89.50 180 VAL A O 1
ATOM 1381 N N . GLY A 1 181 ? -7.089 6.835 -13.310 1.00 87.19 181 GLY A N 1
ATOM 1382 C CA . GLY A 1 181 ? -6.928 7.661 -12.109 1.00 87.19 181 GLY A CA 1
ATOM 1383 C C . GLY A 1 181 ? -7.422 9.102 -12.286 1.00 87.19 181 GLY A C 1
ATOM 1384 O O . GLY A 1 181 ? -8.211 9.584 -11.471 1.00 87.19 181 GLY A O 1
ATOM 1385 N N . TYR A 1 182 ? -7.027 9.776 -13.372 1.00 90.19 182 TYR A N 1
ATOM 1386 C CA . TYR A 1 182 ? -7.495 11.135 -13.676 1.00 90.19 182 TYR A CA 1
ATOM 1387 C C . TYR A 1 182 ? -9.013 11.196 -13.860 1.00 90.19 182 TYR A C 1
ATOM 1389 O O . TYR A 1 182 ? -9.659 12.108 -13.343 1.00 90.19 182 TYR A O 1
ATOM 1397 N N . SER A 1 183 ? -9.590 10.201 -14.537 1.00 92.19 183 SER A N 1
ATOM 1398 C CA . SER A 1 183 ? -11.038 10.107 -14.751 1.00 92.19 183 SER A CA 1
ATOM 1399 C C . SER A 1 183 ? -11.794 9.954 -13.430 1.00 92.19 183 SER A C 1
ATOM 1401 O O . SER A 1 183 ? -12.802 10.624 -13.211 1.00 92.19 183 SER A O 1
ATOM 1403 N N . VAL A 1 184 ? -11.286 9.128 -12.510 1.00 91.56 184 VAL A N 1
ATOM 1404 C CA . VAL A 1 184 ? -11.876 8.938 -11.175 1.00 91.56 184 VAL A CA 1
ATOM 1405 C C . VAL A 1 184 ? -11.842 10.235 -10.369 1.00 91.56 184 VAL A C 1
ATOM 1407 O O . VAL A 1 184 ? -12.868 10.623 -9.812 1.00 91.56 184 VAL A O 1
ATOM 1410 N N . VAL A 1 185 ? -10.708 10.942 -10.342 1.00 90.69 185 VAL A N 1
ATOM 1411 C CA . VAL A 1 185 ? -10.593 12.233 -9.638 1.00 90.69 185 VAL A CA 1
ATOM 1412 C C . VAL A 1 185 ? -11.540 13.276 -10.241 1.00 90.69 185 VAL A C 1
ATOM 1414 O O . VAL A 1 185 ? -12.235 13.975 -9.500 1.00 90.69 185 VAL A O 1
ATOM 1417 N N . ALA A 1 186 ? -11.638 13.343 -11.572 1.00 93.25 186 ALA A N 1
ATOM 1418 C CA . ALA A 1 186 ? -12.572 14.235 -12.255 1.00 93.25 186 ALA A CA 1
ATOM 1419 C C . ALA A 1 186 ? -14.032 13.928 -11.877 1.00 93.25 186 ALA A C 1
ATOM 1421 O O . ALA A 1 186 ? -14.789 14.837 -11.531 1.00 93.25 186 ALA A O 1
ATOM 1422 N N . LEU A 1 187 ? -14.423 12.650 -11.857 1.00 94.19 187 LEU A N 1
ATOM 1423 C CA . LEU A 1 187 ? -15.756 12.228 -11.420 1.00 94.19 187 LEU A CA 1
ATOM 1424 C C . LEU A 1 187 ? -16.007 12.537 -9.939 1.00 94.19 187 LEU A C 1
ATOM 1426 O O . LEU A 1 187 ? -17.108 12.960 -9.591 1.00 94.19 187 LEU A O 1
ATOM 1430 N N . MET A 1 188 ? -15.008 12.383 -9.064 1.00 92.62 188 MET A N 1
ATOM 1431 C CA . MET A 1 188 ? -15.137 12.736 -7.644 1.00 92.62 188 MET A CA 1
ATOM 1432 C C . MET A 1 188 ? -15.401 14.233 -7.438 1.00 92.62 188 MET A C 1
ATOM 1434 O O . MET A 1 188 ? -16.226 14.584 -6.589 1.00 92.62 188 MET A O 1
ATOM 1438 N N . LEU A 1 189 ? -14.764 15.101 -8.231 1.00 93.38 189 LEU A N 1
ATOM 1439 C CA . LEU A 1 189 ? -15.021 16.546 -8.227 1.00 93.38 189 LEU A CA 1
ATOM 1440 C C . LEU A 1 189 ? -16.419 16.878 -8.771 1.00 93.38 189 LEU A C 1
ATOM 1442 O O . LEU A 1 189 ? -17.164 17.630 -8.140 1.00 93.38 189 LEU A O 1
ATOM 1446 N N . LEU A 1 190 ? -16.814 16.279 -9.901 1.00 93.56 190 LEU A N 1
ATOM 1447 C CA . LEU A 1 190 ? -18.134 16.494 -10.513 1.00 93.56 190 LEU A CA 1
ATOM 1448 C C . LEU A 1 190 ? -19.280 16.046 -9.595 1.00 93.56 190 LEU A C 1
ATOM 1450 O O . LEU A 1 190 ? -20.282 16.745 -9.451 1.00 93.56 190 LEU A O 1
ATOM 1454 N N . LEU A 1 191 ? -19.114 14.906 -8.922 1.00 91.75 191 LEU A N 1
ATOM 1455 C CA . LEU A 1 191 ? -20.084 14.360 -7.969 1.00 91.75 191 LEU A CA 1
ATOM 1456 C C . LEU A 1 191 ? -20.030 15.042 -6.589 1.00 91.75 191 LEU A C 1
ATOM 1458 O O . LEU A 1 191 ? -20.776 14.640 -5.687 1.00 91.75 191 LEU A O 1
ATOM 1462 N N . ARG A 1 192 ? -19.165 16.057 -6.420 1.00 89.69 192 ARG A N 1
ATOM 1463 C CA . ARG A 1 192 ? -18.911 16.782 -5.163 1.00 89.69 192 ARG A CA 1
ATOM 1464 C C . ARG A 1 192 ? -18.656 15.834 -3.985 1.00 89.69 192 ARG A C 1
ATOM 1466 O O . ARG A 1 192 ? -19.190 16.023 -2.890 1.00 89.69 192 ARG A O 1
ATOM 1473 N N . ILE A 1 193 ? -17.900 14.767 -4.244 1.00 90.31 193 ILE A N 1
ATOM 1474 C CA . ILE A 1 193 ? -17.416 13.840 -3.212 1.00 90.31 193 ILE A CA 1
ATOM 1475 C C . ILE A 1 193 ? -16.239 14.488 -2.485 1.00 90.31 193 ILE A C 1
ATOM 1477 O O . ILE A 1 193 ? -16.223 14.496 -1.259 1.00 90.31 193 ILE A O 1
ATOM 1481 N N . ILE A 1 194 ? -15.317 15.071 -3.254 1.00 89.88 194 ILE A N 1
ATOM 1482 C CA . ILE A 1 194 ? -14.189 15.875 -2.776 1.00 89.88 194 ILE A CA 1
ATOM 1483 C C . ILE A 1 194 ? -14.298 17.290 -3.345 1.00 89.88 194 ILE A C 1
ATOM 1485 O O . ILE A 1 194 ? -14.876 17.492 -4.420 1.00 89.88 194 ILE A O 1
ATOM 1489 N N . SER A 1 195 ? -13.756 18.266 -2.630 1.00 91.94 195 SER A N 1
ATOM 1490 C CA . SER A 1 195 ? -13.609 19.638 -3.106 1.00 91.94 195 SER A CA 1
ATOM 1491 C C . SER A 1 195 ? -12.257 19.842 -3.795 1.00 91.94 195 SER A C 1
ATOM 1493 O O . SER A 1 195 ? -11.328 19.050 -3.647 1.00 91.94 195 SER A O 1
ATOM 1495 N N . TRP A 1 196 ? -12.133 20.923 -4.568 1.00 91.69 196 TRP A N 1
ATOM 1496 C CA . TRP A 1 196 ? -10.848 21.306 -5.159 1.00 91.69 196 TRP A CA 1
ATOM 1497 C C . TRP A 1 196 ? -9.796 21.626 -4.086 1.00 91.69 196 TRP A C 1
ATOM 1499 O O . TRP A 1 196 ? -8.623 21.288 -4.243 1.00 91.69 196 TRP A O 1
ATOM 1509 N N . ASP A 1 197 ? -10.229 22.222 -2.974 1.00 91.06 197 ASP A N 1
ATOM 1510 C CA . ASP A 1 197 ? -9.356 22.560 -1.852 1.00 91.06 197 ASP A CA 1
ATOM 1511 C C . ASP A 1 197 ? -8.774 21.304 -1.183 1.00 91.06 197 ASP A C 1
ATOM 1513 O O . ASP A 1 197 ? -7.586 21.273 -0.861 1.00 91.06 197 ASP A O 1
ATOM 1517 N N . ASP A 1 198 ? -9.548 20.214 -1.097 1.00 88.44 198 ASP A N 1
ATOM 1518 C CA . ASP A 1 198 ? -9.070 18.920 -0.580 1.00 88.44 198 ASP A CA 1
ATOM 1519 C C . ASP A 1 198 ? -7.908 18.348 -1.417 1.00 88.44 198 ASP A C 1
ATOM 1521 O O . ASP A 1 198 ? -7.011 17.691 -0.887 1.00 88.44 198 ASP A O 1
ATOM 1525 N N . ILE A 1 199 ? -7.894 18.603 -2.731 1.00 88.31 199 ILE A N 1
ATOM 1526 C CA . ILE A 1 199 ? -6.821 18.149 -3.629 1.00 88.31 199 ILE A CA 1
ATOM 1527 C C . ILE A 1 199 ? -5.575 19.023 -3.461 1.00 88.31 199 ILE A C 1
ATOM 1529 O O . ILE A 1 199 ? -4.459 18.513 -3.330 1.00 88.31 199 ILE A O 1
ATOM 1533 N N . VAL A 1 200 ? -5.743 20.347 -3.471 1.00 90.56 200 VAL A N 1
ATOM 1534 C CA . VAL A 1 200 ? -4.615 21.291 -3.404 1.00 90.56 200 VAL A CA 1
ATOM 1535 C C . VAL A 1 200 ? -3.942 21.255 -2.029 1.00 90.56 200 VAL A C 1
ATOM 1537 O O . VAL A 1 200 ? -2.715 21.312 -1.941 1.00 90.56 200 VAL A O 1
ATOM 1540 N N . SER A 1 201 ? -4.714 21.084 -0.957 1.00 90.31 201 SER A N 1
ATOM 1541 C CA . SER A 1 201 ? -4.196 21.021 0.414 1.00 90.31 201 SER A CA 1
ATOM 1542 C C . SER A 1 201 ? -3.476 19.705 0.750 1.00 90.31 201 SER A C 1
ATOM 1544 O O . SER A 1 201 ? -2.746 19.643 1.746 1.00 90.31 201 SER A O 1
ATOM 1546 N N . ASN A 1 202 ? -3.593 18.663 -0.086 1.00 85.25 202 ASN A N 1
ATOM 1547 C CA . ASN A 1 202 ? -2.971 17.358 0.149 1.00 85.25 202 ASN A CA 1
ATOM 1548 C C . ASN A 1 202 ? -1.456 17.358 -0.137 1.00 85.25 202 ASN A C 1
ATOM 1550 O O . ASN A 1 202 ? -0.966 16.814 -1.130 1.00 85.25 202 ASN A O 1
ATOM 1554 N N . LYS A 1 203 ? -0.681 17.948 0.781 1.00 82.50 203 LYS A N 1
ATOM 1555 C CA . LYS A 1 203 ? 0.786 18.073 0.680 1.00 82.50 203 LYS A CA 1
ATOM 1556 C C . LYS A 1 203 ? 1.498 16.735 0.470 1.00 82.50 203 LYS A C 1
ATOM 1558 O O . LYS A 1 203 ? 2.536 16.702 -0.185 1.00 82.50 203 LYS A O 1
ATOM 1563 N N . ALA A 1 204 ? 0.965 15.642 1.017 1.00 76.00 204 ALA A N 1
ATOM 1564 C CA . ALA A 1 204 ? 1.570 14.321 0.891 1.00 76.00 204 ALA A CA 1
ATOM 1565 C C . ALA A 1 204 ? 1.548 13.827 -0.563 1.00 76.00 204 ALA A C 1
ATOM 1567 O O . ALA A 1 204 ? 2.581 13.382 -1.067 1.00 76.00 204 ALA A O 1
ATOM 1568 N N . ALA A 1 205 ? 0.408 13.962 -1.248 1.00 79.19 205 ALA A N 1
ATOM 1569 C CA . ALA A 1 205 ? 0.278 13.599 -2.657 1.00 79.19 205 ALA A CA 1
ATOM 1570 C C . ALA A 1 205 ? 1.214 14.438 -3.543 1.00 79.19 205 ALA A C 1
ATOM 1572 O O . ALA A 1 205 ? 1.966 13.881 -4.345 1.00 79.19 205 ALA A O 1
ATOM 1573 N N . TRP A 1 206 ? 1.245 15.760 -3.337 1.00 85.56 206 TRP A N 1
ATOM 1574 C CA . TRP A 1 206 ? 2.133 16.663 -4.079 1.00 85.56 206 TRP A CA 1
ATOM 1575 C C . TRP A 1 206 ? 3.613 16.363 -3.844 1.00 85.56 206 TRP A C 1
ATOM 1577 O O . TRP A 1 206 ? 4.391 16.317 -4.796 1.00 85.56 206 TRP A O 1
ATOM 1587 N N . ASN A 1 207 ? 4.009 16.098 -2.598 1.00 82.81 207 ASN A N 1
ATOM 1588 C CA . ASN A 1 207 ? 5.386 15.741 -2.275 1.00 82.81 207 ASN A CA 1
ATOM 1589 C C . ASN A 1 207 ? 5.828 14.465 -3.007 1.00 82.81 207 ASN A C 1
ATOM 1591 O O . ASN A 1 207 ? 6.895 14.446 -3.616 1.00 82.81 207 ASN A O 1
ATOM 1595 N N . VAL A 1 208 ? 4.996 13.416 -2.999 1.00 79.38 208 VAL A N 1
ATOM 1596 C CA . VAL A 1 208 ? 5.282 12.170 -3.730 1.00 79.38 208 VAL A CA 1
ATOM 1597 C C . VAL A 1 208 ? 5.379 12.428 -5.234 1.00 79.38 208 VAL A C 1
ATOM 1599 O O . VAL A 1 208 ? 6.313 11.937 -5.867 1.00 79.38 208 VAL A O 1
ATOM 1602 N N . PHE A 1 209 ? 4.469 13.227 -5.796 1.00 84.38 209 PHE A N 1
ATOM 1603 C CA . PHE A 1 209 ? 4.475 13.579 -7.216 1.00 84.38 209 PHE A CA 1
ATOM 1604 C C . PHE A 1 209 ? 5.785 14.259 -7.640 1.00 84.38 209 PHE A C 1
ATOM 1606 O O . PHE A 1 209 ? 6.472 13.763 -8.535 1.00 84.38 209 PHE A O 1
ATOM 1613 N N . PHE A 1 210 ? 6.177 15.346 -6.968 1.00 88.19 210 PHE A N 1
ATOM 1614 C CA . PHE A 1 210 ? 7.401 16.079 -7.311 1.00 88.19 210 PHE A CA 1
ATOM 1615 C C . PHE A 1 210 ? 8.668 15.259 -7.056 1.00 88.19 210 PHE A C 1
ATOM 1617 O O . PHE A 1 210 ? 9.615 15.322 -7.847 1.00 88.19 210 PHE A O 1
ATOM 1624 N N . TRP A 1 211 ? 8.686 14.459 -5.989 1.00 83.81 211 TRP A N 1
ATOM 1625 C CA . TRP A 1 211 ? 9.819 13.595 -5.671 1.00 83.81 211 TRP A CA 1
ATOM 1626 C C . TRP A 1 211 ? 10.017 12.501 -6.730 1.00 83.81 211 TRP A C 1
ATOM 1628 O O . TRP A 1 211 ? 11.128 12.334 -7.239 1.00 83.81 211 TRP A O 1
ATOM 1638 N N . LEU A 1 212 ? 8.944 11.807 -7.127 1.00 82.19 212 LEU A N 1
ATOM 1639 C CA . LEU A 1 212 ? 8.996 10.786 -8.178 1.00 82.19 212 LEU A CA 1
ATOM 1640 C C . LEU A 1 212 ? 9.365 11.385 -9.538 1.00 82.19 212 LEU A C 1
ATOM 1642 O O . LEU A 1 212 ? 10.233 10.843 -10.221 1.00 82.19 212 LEU A O 1
ATOM 1646 N N . ALA A 1 213 ? 8.760 12.518 -9.910 1.00 86.38 213 ALA A N 1
ATOM 1647 C CA . ALA A 1 213 ? 9.064 13.203 -11.164 1.00 86.38 213 ALA A CA 1
ATOM 1648 C C . ALA A 1 213 ? 10.549 13.590 -11.252 1.00 86.38 213 ALA A C 1
ATOM 1650 O O . ALA A 1 213 ? 11.199 13.350 -12.274 1.00 86.38 213 ALA A O 1
ATOM 1651 N N . SER A 1 214 ? 11.112 14.116 -10.160 1.00 88.44 214 SER A N 1
ATOM 1652 C CA . SER A 1 214 ? 12.527 14.493 -10.089 1.00 88.44 214 SER A CA 1
ATOM 1653 C C . SER A 1 214 ? 13.449 13.280 -10.241 1.00 88.44 214 SER A C 1
ATOM 1655 O O . SER A 1 214 ? 14.392 13.320 -11.029 1.00 88.44 214 SER A O 1
ATOM 1657 N N . LEU A 1 215 ? 13.163 12.174 -9.543 1.00 85.75 215 LEU A N 1
ATOM 1658 C CA . LEU A 1 215 ? 13.979 10.959 -9.631 1.00 85.75 215 LEU A CA 1
ATOM 1659 C C . LEU A 1 215 ? 13.933 10.301 -11.008 1.00 85.75 215 LEU A C 1
ATOM 1661 O O . LEU A 1 215 ? 14.977 9.900 -11.519 1.00 85.75 215 LEU A O 1
ATOM 1665 N N . ILE A 1 216 ? 12.750 10.205 -11.618 1.00 84.31 216 ILE A N 1
ATOM 1666 C CA . ILE A 1 216 ? 12.606 9.645 -12.967 1.00 84.31 216 ILE A CA 1
ATOM 1667 C C . ILE A 1 216 ? 13.360 10.518 -13.976 1.00 84.31 216 ILE A C 1
ATOM 1669 O O . ILE A 1 216 ? 14.056 9.987 -14.842 1.00 84.31 216 ILE A O 1
ATOM 1673 N N . THR A 1 217 ? 13.289 11.844 -13.833 1.00 88.00 217 THR A N 1
ATOM 1674 C CA . THR A 1 217 ? 14.026 12.783 -14.692 1.00 88.00 217 THR A CA 1
ATOM 1675 C C . THR A 1 217 ? 15.537 12.611 -14.541 1.00 88.00 217 THR A C 1
ATOM 1677 O O . THR A 1 217 ? 16.237 12.510 -15.546 1.00 88.00 217 THR A O 1
ATOM 1680 N N . LEU A 1 218 ? 16.048 12.500 -13.310 1.00 88.62 218 LEU A N 1
ATOM 1681 C CA . LEU A 1 218 ? 17.472 12.258 -13.051 1.00 88.62 218 LEU A CA 1
ATOM 1682 C C . LEU A 1 218 ? 17.939 10.907 -13.601 1.00 88.62 218 LEU A C 1
ATOM 1684 O O . LEU A 1 218 ? 18.978 10.841 -14.255 1.00 88.62 218 LEU A O 1
ATOM 1688 N N . ALA A 1 219 ? 17.169 9.841 -13.378 1.00 84.25 219 ALA A N 1
ATOM 1689 C CA . ALA A 1 219 ? 17.484 8.515 -13.901 1.00 84.25 219 ALA A CA 1
ATOM 1690 C C . ALA A 1 219 ? 17.490 8.498 -15.437 1.00 84.25 219 ALA A C 1
ATOM 1692 O O . ALA A 1 219 ? 18.391 7.925 -16.043 1.00 84.25 219 ALA A O 1
ATOM 1693 N N . THR A 1 220 ? 16.530 9.178 -16.066 1.00 84.62 220 THR A N 1
ATOM 1694 C CA . THR A 1 220 ? 16.457 9.311 -17.528 1.00 84.62 220 THR A CA 1
ATOM 1695 C C . THR A 1 220 ? 17.617 10.146 -18.064 1.00 84.62 220 THR A C 1
ATOM 1697 O O . THR A 1 220 ? 18.257 9.749 -19.032 1.00 84.62 220 THR A O 1
ATOM 1700 N N . GLY A 1 221 ? 17.954 11.260 -17.408 1.00 88.88 221 GLY A N 1
ATOM 1701 C CA . GLY A 1 221 ? 19.122 12.071 -17.754 1.00 88.88 221 GLY A CA 1
ATOM 1702 C C . GLY A 1 221 ? 20.419 11.264 -17.683 1.00 88.88 221 GLY A C 1
ATOM 1703 O O . GLY A 1 221 ? 21.205 11.288 -18.624 1.00 88.88 221 GLY A O 1
ATOM 1704 N N . LEU A 1 222 ? 20.604 10.479 -16.618 1.00 87.12 222 LEU A N 1
ATOM 1705 C CA . LEU A 1 222 ? 21.758 9.590 -16.452 1.00 87.12 222 LEU A CA 1
ATOM 1706 C C . LEU A 1 222 ? 21.783 8.442 -17.476 1.00 87.12 222 LEU A C 1
ATOM 1708 O O . LEU A 1 222 ? 22.854 7.998 -17.886 1.00 87.12 222 LEU A O 1
ATOM 1712 N N . ASN A 1 223 ? 20.618 7.954 -17.903 1.00 85.25 223 ASN A N 1
ATOM 1713 C CA . ASN A 1 223 ? 20.533 6.977 -18.985 1.00 85.25 223 ASN A CA 1
ATOM 1714 C C . ASN A 1 223 ? 20.961 7.597 -20.324 1.00 85.25 223 ASN A C 1
ATOM 1716 O O . ASN A 1 223 ? 21.768 7.017 -21.047 1.00 85.25 223 ASN A O 1
ATOM 1720 N N . ASN A 1 224 ? 20.481 8.809 -20.613 1.00 88.12 224 ASN A N 1
ATOM 1721 C CA . ASN A 1 224 ? 20.752 9.527 -21.859 1.00 88.12 224 ASN A CA 1
ATOM 1722 C C . ASN A 1 224 ? 22.229 9.920 -22.018 1.00 88.12 224 ASN A C 1
ATOM 1724 O O . ASN A 1 224 ? 22.710 10.009 -23.144 1.00 88.12 224 ASN A O 1
ATOM 1728 N N . THR A 1 225 ? 22.975 10.114 -20.924 1.00 91.44 225 THR A N 1
ATOM 1729 C CA . THR A 1 225 ? 24.436 10.318 -20.989 1.00 91.44 225 THR A CA 1
ATOM 1730 C C . THR A 1 225 ? 25.211 9.040 -21.323 1.00 91.44 225 THR A C 1
ATOM 1732 O O . THR A 1 225 ? 26.425 9.089 -21.507 1.00 91.44 225 THR A O 1
ATOM 1735 N N . GLY A 1 226 ? 24.545 7.882 -21.380 1.00 86.62 226 GLY A N 1
ATOM 1736 C CA . GLY A 1 226 ? 25.173 6.582 -21.606 1.00 86.62 226 GLY A CA 1
ATOM 1737 C C . GLY A 1 226 ? 25.859 5.998 -20.369 1.00 86.62 226 GLY A C 1
ATOM 1738 O O . GLY A 1 226 ? 26.423 4.904 -20.453 1.00 86.62 226 GLY A O 1
ATOM 1739 N N . PHE A 1 227 ? 25.784 6.669 -19.212 1.00 88.69 227 PHE A N 1
ATOM 1740 C CA . PHE A 1 227 ? 26.433 6.216 -17.980 1.00 88.69 227 PHE A CA 1
ATOM 1741 C C . PHE A 1 227 ? 25.929 4.839 -17.537 1.00 88.69 227 PHE A C 1
ATOM 1743 O O . PHE A 1 227 ? 26.737 3.982 -17.192 1.00 88.69 227 PHE A O 1
ATOM 1750 N N . ILE A 1 228 ? 24.613 4.596 -17.593 1.00 85.25 228 ILE A N 1
ATOM 1751 C CA . ILE A 1 228 ? 24.020 3.303 -17.206 1.00 85.25 228 ILE A CA 1
ATOM 1752 C C . ILE A 1 228 ? 24.569 2.166 -18.082 1.00 85.25 228 ILE A C 1
ATOM 1754 O O . ILE A 1 228 ? 24.948 1.116 -17.565 1.00 85.25 228 ILE A O 1
ATOM 1758 N N . SER A 1 229 ? 24.682 2.389 -19.396 1.00 84.81 229 SER A N 1
ATOM 1759 C CA . SER A 1 229 ? 25.236 1.406 -20.339 1.00 84.81 229 SER A CA 1
ATOM 1760 C C . SER A 1 229 ? 26.727 1.154 -20.095 1.00 84.81 229 SER A C 1
ATOM 1762 O O . SER A 1 229 ? 27.168 0.004 -20.050 1.00 84.81 229 SER A O 1
ATOM 1764 N N . TRP A 1 230 ? 27.509 2.216 -19.880 1.00 90.00 230 TRP A N 1
ATOM 1765 C CA . TRP A 1 230 ? 28.930 2.113 -19.542 1.00 90.00 230 TRP A CA 1
ATOM 1766 C C . TRP A 1 230 ? 29.152 1.348 -18.230 1.00 90.00 230 TRP A C 1
ATOM 1768 O O . TRP A 1 230 ? 29.935 0.397 -18.190 1.00 90.00 230 TRP A O 1
ATOM 1778 N N . PHE A 1 231 ? 28.416 1.709 -17.180 1.00 87.12 231 PHE A N 1
ATOM 1779 C CA . PHE A 1 231 ? 28.523 1.087 -15.864 1.00 87.12 231 PHE A CA 1
ATOM 1780 C C . PHE A 1 231 ? 28.071 -0.378 -15.889 1.00 87.12 231 PHE A C 1
ATOM 1782 O O . PHE A 1 231 ? 28.729 -1.244 -15.312 1.00 87.12 231 PHE A O 1
ATOM 1789 N N . GLY A 1 232 ? 26.997 -0.679 -16.626 1.00 85.44 232 GLY A N 1
ATOM 1790 C CA . GLY A 1 232 ? 26.534 -2.045 -16.856 1.00 85.44 232 GLY A CA 1
ATOM 1791 C C . GLY A 1 232 ? 27.599 -2.916 -17.526 1.00 85.44 232 GLY A C 1
ATOM 1792 O O . GLY A 1 232 ? 27.842 -4.030 -17.068 1.00 85.44 232 GLY A O 1
ATOM 1793 N N . LYS A 1 233 ? 28.297 -2.403 -18.550 1.00 86.62 233 LYS A N 1
ATOM 1794 C CA . LYS A 1 233 ? 29.405 -3.120 -19.212 1.00 86.62 233 LYS A CA 1
ATOM 1795 C C . LYS A 1 233 ? 30.600 -3.342 -18.284 1.00 86.62 233 LYS A C 1
ATOM 1797 O O . LYS A 1 233 ? 31.177 -4.428 -18.297 1.00 86.62 233 LYS A O 1
ATOM 1802 N N . LEU A 1 234 ? 30.948 -2.345 -17.467 1.00 88.12 234 LEU A N 1
ATOM 1803 C CA . LEU A 1 234 ? 32.028 -2.455 -16.483 1.00 88.12 234 LEU A CA 1
ATOM 1804 C C . LEU A 1 234 ? 31.750 -3.578 -15.473 1.00 88.12 234 LEU A C 1
ATOM 1806 O O . LEU A 1 234 ? 32.619 -4.407 -15.211 1.00 88.12 234 LEU A O 1
ATOM 1810 N N . LEU A 1 235 ? 30.524 -3.639 -14.945 1.00 83.50 235 LEU A N 1
ATOM 1811 C CA . LEU A 1 235 ? 30.112 -4.693 -14.017 1.00 83.50 235 LEU A CA 1
ATOM 1812 C C . LEU A 1 235 ? 29.952 -6.053 -14.700 1.00 83.50 235 LEU A C 1
ATOM 1814 O O . LEU A 1 235 ? 30.294 -7.072 -14.102 1.00 83.50 235 LEU A O 1
ATOM 1818 N N . ALA A 1 236 ? 29.470 -6.086 -15.946 1.00 80.19 236 ALA A N 1
ATOM 1819 C CA . ALA A 1 236 ? 29.300 -7.323 -16.704 1.00 80.19 236 ALA A CA 1
ATOM 1820 C C . ALA A 1 236 ? 30.625 -8.081 -16.870 1.00 80.19 236 ALA A C 1
ATOM 1822 O O . ALA A 1 236 ? 30.627 -9.304 -16.774 1.00 80.19 236 ALA A O 1
ATOM 1823 N N . GLY A 1 237 ? 31.753 -7.375 -17.028 1.00 78.69 237 GLY A N 1
ATOM 1824 C CA . GLY A 1 237 ? 33.083 -7.993 -17.047 1.00 78.69 237 GLY A CA 1
ATOM 1825 C C . GLY A 1 237 ? 33.363 -8.810 -15.782 1.00 78.69 237 GLY A C 1
ATOM 1826 O O . GLY A 1 237 ? 33.701 -9.989 -15.871 1.00 78.69 237 GLY A O 1
ATOM 1827 N N . SER A 1 238 ? 33.112 -8.222 -14.610 1.00 79.31 238 SER A N 1
ATOM 1828 C CA . SER A 1 238 ? 33.296 -8.868 -13.300 1.00 79.31 238 SER A CA 1
ATOM 1829 C C . SER A 1 238 ? 32.248 -9.940 -12.974 1.00 79.31 238 SER A C 1
ATOM 1831 O O . SER A 1 238 ? 32.466 -10.759 -12.084 1.00 79.31 238 SER A O 1
ATOM 1833 N N . LEU A 1 239 ? 31.102 -9.930 -13.664 1.00 81.44 239 LEU A N 1
ATOM 1834 C CA . LEU A 1 239 ? 29.971 -10.833 -13.420 1.00 81.44 239 LEU A CA 1
ATOM 1835 C C . LEU A 1 239 ? 29.852 -11.970 -14.450 1.00 81.44 239 LEU A C 1
ATOM 1837 O O . LEU A 1 239 ? 29.086 -12.905 -14.232 1.00 81.44 239 LEU A O 1
ATOM 1841 N N . SER A 1 240 ? 30.613 -11.916 -15.546 1.00 75.56 240 SER A N 1
ATOM 1842 C CA . SER A 1 240 ? 30.507 -12.809 -16.715 1.00 75.56 240 SER A CA 1
ATOM 1843 C C . SER A 1 240 ? 30.754 -14.303 -16.445 1.00 75.56 240 SER A C 1
ATOM 1845 O O . SER A 1 240 ? 30.381 -15.133 -17.270 1.00 75.56 240 SER A O 1
ATOM 1847 N N . GLY A 1 241 ? 31.336 -14.663 -15.296 1.00 80.88 241 GLY A N 1
ATOM 1848 C CA . GLY A 1 241 ? 31.568 -16.054 -14.877 1.00 80.88 241 GLY A CA 1
ATOM 1849 C C . GLY A 1 241 ? 30.507 -16.639 -13.937 1.00 80.88 241 GLY A C 1
ATOM 1850 O O . GLY A 1 241 ? 30.631 -17.788 -13.518 1.00 80.88 241 GLY A O 1
ATOM 1851 N N . TYR A 1 242 ? 29.484 -15.867 -13.572 1.00 85.62 242 TYR A N 1
ATOM 1852 C CA . TYR A 1 242 ? 28.507 -16.245 -12.553 1.00 85.62 242 TYR A CA 1
ATOM 1853 C C . TYR A 1 242 ? 27.127 -16.530 -13.143 1.00 85.62 242 TYR A C 1
ATOM 1855 O O . TYR A 1 242 ? 26.707 -15.912 -14.119 1.00 85.62 242 TYR A O 1
ATOM 1863 N N . SER A 1 243 ? 26.385 -17.458 -12.528 1.00 90.44 243 SER A N 1
ATOM 1864 C CA . SER A 1 243 ? 25.023 -17.752 -12.975 1.00 90.44 243 SER A CA 1
ATOM 1865 C C . SER A 1 243 ? 24.103 -16.539 -12.747 1.00 90.44 243 SER A C 1
ATOM 1867 O O . SER A 1 243 ? 24.204 -15.884 -11.702 1.00 90.44 243 SER A O 1
ATOM 1869 N N . PRO A 1 244 ? 23.162 -16.245 -13.668 1.00 86.88 244 PRO A N 1
ATOM 1870 C CA . PRO A 1 244 ? 22.234 -15.121 -13.520 1.00 86.88 244 PRO A CA 1
ATOM 1871 C C . PRO A 1 244 ? 21.469 -15.133 -12.190 1.00 86.88 244 PRO A C 1
ATOM 1873 O O . PRO A 1 244 ? 21.277 -14.090 -11.566 1.00 86.88 244 PRO A O 1
ATOM 1876 N N . THR A 1 245 ? 21.090 -16.321 -11.708 1.00 90.38 245 THR A N 1
ATOM 1877 C CA . THR A 1 245 ? 20.409 -16.497 -10.419 1.00 90.38 245 THR A CA 1
ATOM 1878 C C . THR A 1 245 ? 21.275 -16.040 -9.249 1.00 90.38 245 THR A C 1
ATOM 1880 O O . THR A 1 245 ? 20.777 -15.365 -8.350 1.00 90.38 245 THR A O 1
ATOM 1883 N N . MET A 1 246 ? 22.572 -16.360 -9.258 1.00 89.31 246 MET A N 1
ATOM 1884 C CA . MET A 1 246 ? 23.473 -15.951 -8.183 1.00 89.31 246 MET A CA 1
ATOM 1885 C C . MET A 1 246 ? 23.673 -14.434 -8.169 1.00 89.31 246 MET A C 1
ATOM 1887 O O . MET A 1 24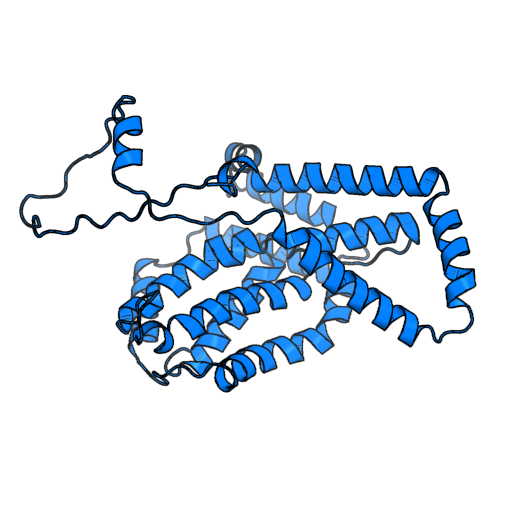6 ? 23.635 -13.821 -7.103 1.00 89.31 246 MET A O 1
ATOM 1891 N N . VAL A 1 247 ? 23.818 -13.819 -9.348 1.00 89.38 247 VAL A N 1
ATOM 1892 C CA . VAL A 1 247 ? 23.921 -12.358 -9.481 1.00 89.38 247 VAL A CA 1
ATOM 1893 C C . VAL A 1 247 ? 22.656 -11.676 -8.959 1.00 89.38 247 VAL A C 1
ATOM 1895 O O . VAL A 1 247 ? 22.746 -10.727 -8.184 1.00 89.38 247 VAL A O 1
ATOM 1898 N N . MET A 1 248 ? 21.477 -12.192 -9.312 1.00 88.62 248 MET A N 1
ATOM 1899 C CA . MET A 1 248 ? 20.199 -11.674 -8.821 1.00 88.62 248 MET A CA 1
ATOM 1900 C C . MET A 1 248 ? 20.104 -11.738 -7.289 1.00 88.62 248 MET A C 1
ATOM 1902 O O . MET A 1 248 ? 19.764 -10.738 -6.656 1.00 88.62 248 MET A O 1
ATOM 1906 N N . VAL A 1 249 ? 20.454 -12.875 -6.677 1.00 91.25 249 VAL A N 1
ATOM 1907 C CA . VAL A 1 249 ? 20.458 -13.025 -5.209 1.00 91.25 249 VAL A CA 1
ATOM 1908 C C . VAL A 1 249 ? 21.449 -12.055 -4.559 1.00 91.25 249 VAL A C 1
ATOM 1910 O O . VAL A 1 249 ? 21.098 -11.384 -3.589 1.00 91.25 249 VAL A O 1
ATOM 1913 N N . ALA A 1 250 ? 22.658 -11.920 -5.109 1.00 89.19 250 ALA A N 1
ATOM 1914 C CA . ALA A 1 250 ? 23.662 -10.990 -4.596 1.00 89.19 250 ALA A CA 1
ATOM 1915 C C . ALA A 1 250 ? 23.179 -9.531 -4.651 1.00 89.19 250 ALA A C 1
ATOM 1917 O O . ALA A 1 250 ? 23.323 -8.798 -3.672 1.00 89.19 250 ALA A O 1
ATOM 1918 N N . LEU A 1 251 ? 22.547 -9.117 -5.754 1.00 88.62 251 LEU A N 1
ATOM 1919 C CA . LEU A 1 251 ? 21.976 -7.775 -5.897 1.00 88.62 251 LEU A CA 1
ATOM 1920 C C . LEU A 1 251 ? 20.858 -7.512 -4.883 1.00 88.62 251 LEU A C 1
ATOM 1922 O O . LEU A 1 251 ? 20.814 -6.427 -4.303 1.00 88.62 251 LEU A O 1
ATOM 1926 N N . ILE A 1 252 ? 19.996 -8.499 -4.620 1.00 90.00 252 ILE A N 1
ATOM 1927 C CA . ILE A 1 252 ? 18.960 -8.399 -3.581 1.00 90.00 252 ILE A CA 1
ATOM 1928 C C . ILE A 1 252 ? 19.608 -8.195 -2.206 1.00 90.00 252 ILE A C 1
ATOM 1930 O O . ILE A 1 252 ? 19.227 -7.278 -1.479 1.00 90.00 252 ILE A O 1
ATOM 1934 N N . VAL A 1 253 ? 20.618 -8.996 -1.855 1.00 90.81 253 VAL A N 1
ATOM 1935 C CA . VAL A 1 253 ? 21.329 -8.869 -0.571 1.00 90.81 253 VAL A CA 1
ATOM 1936 C C . VAL A 1 253 ? 21.965 -7.486 -0.430 1.00 90.81 253 VAL A C 1
ATOM 1938 O O . VAL A 1 253 ? 21.743 -6.809 0.574 1.00 90.81 253 VAL A O 1
ATOM 1941 N N . VAL A 1 254 ? 22.697 -7.028 -1.449 1.00 89.44 254 VAL A N 1
ATOM 1942 C CA . VAL A 1 254 ? 23.313 -5.692 -1.460 1.00 89.44 254 VAL A CA 1
ATOM 1943 C C . VAL A 1 254 ? 22.251 -4.604 -1.311 1.00 89.44 254 VAL A C 1
ATOM 1945 O O . VAL A 1 254 ? 22.425 -3.693 -0.505 1.00 89.44 254 VAL A O 1
ATOM 1948 N N . PHE A 1 255 ? 21.122 -4.709 -2.014 1.00 87.06 255 PHE A N 1
ATOM 1949 C CA . PHE A 1 255 ? 20.018 -3.759 -1.897 1.00 87.06 255 PHE A CA 1
ATOM 1950 C C . PHE A 1 255 ? 19.469 -3.667 -0.465 1.00 87.06 255 PHE A C 1
ATOM 1952 O O . PHE A 1 255 ? 19.285 -2.561 0.053 1.00 87.06 255 PHE A O 1
ATOM 1959 N N . TYR A 1 256 ? 19.240 -4.804 0.201 1.00 85.69 256 TYR A N 1
ATOM 1960 C CA . TYR A 1 256 ? 18.766 -4.818 1.588 1.00 85.69 256 TYR A CA 1
ATOM 1961 C C . TYR A 1 256 ? 19.807 -4.262 2.566 1.00 85.69 256 TYR A C 1
ATOM 1963 O O . TYR A 1 256 ? 19.444 -3.483 3.451 1.00 85.69 256 TYR A O 1
ATOM 1971 N N . LEU A 1 257 ? 21.089 -4.591 2.382 1.00 88.38 257 LEU A N 1
ATOM 1972 C CA . LEU A 1 257 ? 22.179 -4.041 3.193 1.00 88.38 257 LEU A CA 1
ATOM 1973 C C . LEU A 1 257 ? 22.272 -2.520 3.037 1.00 88.38 257 LEU A C 1
ATOM 1975 O O . LEU A 1 257 ? 22.275 -1.799 4.034 1.00 88.38 257 LEU A O 1
ATOM 1979 N N . LEU A 1 258 ? 22.264 -2.014 1.802 1.00 87.06 258 LEU A N 1
ATOM 1980 C CA . LEU A 1 258 ? 22.266 -0.575 1.534 1.00 87.06 258 LEU A CA 1
ATOM 1981 C C . LEU A 1 258 ? 21.049 0.103 2.168 1.00 87.06 258 LEU A C 1
ATOM 1983 O O . LEU A 1 258 ? 21.199 1.125 2.837 1.00 87.06 258 LEU A O 1
ATOM 1987 N N . ARG A 1 259 ? 19.849 -0.478 2.039 1.00 79.00 259 ARG A N 1
ATOM 1988 C CA . ARG A 1 259 ? 18.645 0.050 2.701 1.00 79.00 259 ARG A CA 1
ATOM 1989 C C . ARG A 1 259 ? 18.793 0.130 4.217 1.00 79.00 259 ARG A C 1
ATOM 1991 O O . ARG A 1 259 ? 18.328 1.107 4.804 1.00 79.00 259 ARG A O 1
ATOM 1998 N N . TYR A 1 260 ? 19.416 -0.866 4.841 1.00 79.94 260 TYR A N 1
ATOM 1999 C CA . TYR A 1 260 ? 19.677 -0.853 6.277 1.00 79.94 260 TYR A CA 1
ATOM 2000 C C . TYR A 1 260 ? 20.630 0.291 6.656 1.00 79.94 260 TYR A C 1
ATOM 2002 O O . TYR A 1 260 ? 20.301 1.088 7.535 1.00 79.94 260 TYR A O 1
ATOM 2010 N N . PHE A 1 261 ? 21.745 0.453 5.935 1.00 76.44 261 PHE A N 1
ATOM 2011 C CA . PHE A 1 261 ? 22.725 1.515 6.193 1.00 76.44 261 PHE A CA 1
ATOM 2012 C C . PHE A 1 261 ? 22.184 2.932 5.935 1.00 76.44 261 PHE A C 1
ATOM 2014 O O . PHE A 1 261 ? 22.426 3.836 6.736 1.00 76.44 261 PHE A O 1
ATOM 2021 N N . PHE A 1 262 ? 21.419 3.148 4.860 1.00 61.12 262 PHE A N 1
ATOM 2022 C CA . PHE A 1 262 ? 20.877 4.472 4.527 1.00 61.12 262 PHE A CA 1
ATOM 2023 C C . PHE A 1 262 ? 19.713 4.902 5.439 1.00 61.12 262 PHE A C 1
ATOM 2025 O O . PHE A 1 262 ? 19.543 6.098 5.678 1.00 61.12 262 PHE A O 1
ATOM 2032 N N . ARG A 1 263 ? 18.938 3.966 6.010 1.00 45.44 263 ARG A N 1
ATOM 2033 C CA . ARG A 1 263 ? 17.811 4.293 6.909 1.00 45.44 263 ARG A CA 1
ATOM 2034 C C . ARG A 1 263 ? 18.260 4.797 8.288 1.00 45.44 263 ARG A C 1
ATOM 2036 O O . ARG A 1 263 ? 17.542 5.579 8.903 1.00 45.44 263 ARG A O 1
ATOM 2043 N N . GLN A 1 264 ? 19.447 4.420 8.764 1.00 38.16 264 GLN A N 1
ATOM 2044 C CA . GLN A 1 264 ? 19.926 4.824 10.095 1.00 38.16 264 GLN A CA 1
ATOM 2045 C C . GLN A 1 264 ? 20.315 6.308 10.211 1.00 38.16 264 GLN A C 1
ATOM 2047 O O . GLN A 1 264 ? 20.454 6.811 11.324 1.00 38.16 264 GLN A O 1
ATOM 2052 N N . ARG A 1 265 ? 20.447 7.046 9.098 1.00 30.83 265 ARG A N 1
ATOM 2053 C CA . ARG A 1 265 ? 20.805 8.478 9.127 1.00 30.83 265 ARG A CA 1
ATOM 2054 C C . ARG A 1 265 ? 19.620 9.442 9.308 1.00 30.83 265 ARG A C 1
ATOM 2056 O O . ARG A 1 265 ? 19.854 10.630 9.494 1.00 30.83 265 ARG A O 1
ATOM 2063 N N . HIS A 1 266 ? 18.375 8.955 9.333 1.00 36.94 266 HIS A N 1
ATOM 2064 C CA . HIS A 1 266 ? 17.176 9.777 9.572 1.00 36.94 266 HIS A CA 1
ATOM 2065 C C . HIS A 1 266 ? 16.252 9.145 10.625 1.00 36.94 266 HIS A C 1
ATOM 2067 O O . HIS A 1 266 ? 15.112 8.783 10.345 1.00 36.94 266 HIS A O 1
ATOM 2073 N N . GLY A 1 267 ? 16.745 8.996 11.856 1.00 29.17 267 GLY A N 1
ATOM 2074 C CA . GLY A 1 267 ? 15.910 8.628 12.998 1.00 29.17 267 GLY A CA 1
ATOM 2075 C C . GLY A 1 267 ? 15.126 9.836 13.510 1.00 29.17 267 GLY A C 1
ATOM 2076 O O . GLY A 1 267 ? 15.663 10.642 14.265 1.00 29.17 267 GLY A O 1
ATOM 2077 N N . VAL A 1 268 ? 13.861 9.968 13.111 1.00 33.75 268 VAL A N 1
ATOM 2078 C CA . VAL A 1 268 ? 12.896 10.810 13.834 1.00 33.75 268 VAL A CA 1
ATOM 2079 C C . VAL A 1 268 ? 12.425 10.001 15.036 1.00 33.75 268 VAL A C 1
ATOM 2081 O O . VAL A 1 268 ? 11.867 8.919 14.870 1.00 33.75 268 VAL A O 1
ATOM 2084 N N . TYR A 1 269 ? 12.678 10.502 16.241 1.00 34.97 269 TYR A N 1
ATOM 2085 C CA . TYR A 1 269 ? 12.174 9.901 17.472 1.00 34.97 269 TYR A CA 1
ATOM 2086 C C . TYR A 1 269 ? 11.029 10.761 18.003 1.00 34.97 269 TYR A C 1
ATOM 2088 O O . TYR A 1 269 ? 11.155 11.983 18.077 1.00 34.97 269 TYR A O 1
ATOM 2096 N N . LEU A 1 270 ? 9.918 10.131 18.379 1.00 30.58 270 LEU A N 1
ATOM 2097 C CA . LEU A 1 270 ? 8.849 10.799 19.114 1.00 30.58 270 LEU A CA 1
ATOM 2098 C C . LEU A 1 270 ? 9.276 10.853 20.583 1.00 30.58 270 LEU A C 1
ATOM 2100 O O . LEU A 1 270 ? 9.288 9.828 21.265 1.00 30.58 270 LEU A O 1
ATOM 2104 N N . ARG A 1 271 ? 9.681 12.032 21.069 1.00 31.02 271 ARG A N 1
ATOM 2105 C CA . ARG A 1 271 ? 9.835 12.253 22.512 1.00 31.02 271 ARG A CA 1
ATOM 2106 C C . ARG A 1 271 ? 8.469 12.611 23.110 1.00 31.02 271 ARG A C 1
ATOM 2108 O O . ARG A 1 271 ? 7.695 13.309 22.454 1.00 31.02 271 ARG A O 1
ATOM 2115 N N . PRO A 1 272 ? 8.177 12.181 24.348 1.00 35.88 272 PRO A N 1
ATOM 2116 C CA . PRO A 1 272 ? 7.114 12.791 25.134 1.00 35.88 272 PRO A CA 1
ATOM 2117 C C . PRO A 1 272 ? 7.401 14.290 25.258 1.00 35.88 272 PRO A C 1
ATOM 2119 O O . PRO A 1 272 ? 8.539 14.671 25.541 1.00 35.88 272 PRO A O 1
ATOM 2122 N N . ARG A 1 273 ? 6.393 15.130 25.022 1.00 37.72 273 ARG A N 1
ATOM 2123 C CA . ARG A 1 273 ? 6.495 16.574 25.240 1.00 37.72 273 ARG A CA 1
ATOM 2124 C C . ARG A 1 273 ? 6.682 16.815 26.741 1.00 37.72 273 ARG A C 1
ATOM 2126 O O . ARG A 1 273 ? 5.837 16.404 27.530 1.00 37.72 273 ARG A O 1
ATOM 2133 N N . THR A 1 274 ? 7.814 17.395 27.132 1.00 42.44 274 THR A N 1
ATOM 2134 C CA . THR A 1 274 ? 8.129 17.744 28.529 1.00 42.44 274 THR A CA 1
ATOM 2135 C C . THR A 1 274 ? 7.670 19.172 28.832 1.00 42.44 274 THR A C 1
ATOM 2137 O O . THR A 1 274 ? 7.625 19.991 27.917 1.00 42.44 274 THR A O 1
ATOM 2140 N N . ASP A 1 275 ? 7.361 19.487 30.095 1.00 37.22 275 ASP A N 1
ATOM 2141 C CA . ASP A 1 275 ? 6.767 20.772 30.526 1.00 37.22 275 ASP A CA 1
ATOM 2142 C C . ASP A 1 275 ? 7.521 22.034 30.060 1.00 37.22 275 ASP A C 1
ATOM 2144 O O . ASP A 1 275 ? 6.913 23.090 29.868 1.00 37.22 275 ASP A O 1
ATOM 2148 N N . ASP A 1 276 ? 8.825 21.935 29.792 1.00 40.12 276 ASP A N 1
ATOM 2149 C CA . ASP A 1 276 ? 9.622 23.038 29.240 1.00 40.12 276 ASP A CA 1
ATOM 2150 C C . ASP A 1 276 ? 9.160 23.480 27.834 1.00 40.12 276 ASP A C 1
ATOM 2152 O O . ASP A 1 276 ? 9.214 24.669 27.516 1.00 40.12 276 ASP A O 1
ATOM 2156 N N . ASP A 1 277 ? 8.616 22.570 27.014 1.00 40.66 277 ASP A N 1
ATOM 2157 C CA . ASP A 1 277 ? 8.088 22.882 25.673 1.00 40.66 277 ASP A CA 1
ATOM 2158 C C . ASP A 1 277 ? 6.737 23.628 25.728 1.00 40.66 277 ASP A C 1
ATOM 2160 O O . ASP A 1 277 ? 6.306 24.214 24.729 1.00 40.66 277 ASP A O 1
ATOM 2164 N N . CYS A 1 278 ? 6.047 23.609 26.875 1.00 38.62 278 CYS A N 1
ATOM 2165 C CA . CYS A 1 278 ? 4.809 24.363 27.092 1.00 38.62 278 CYS A CA 1
ATOM 2166 C C . CYS A 1 278 ? 5.085 25.841 27.399 1.00 38.62 278 CYS A C 1
ATOM 2168 O O . CYS A 1 278 ? 4.284 26.696 27.021 1.00 38.62 278 CYS A O 1
ATOM 2170 N N . ARG A 1 279 ? 6.237 26.173 28.005 1.00 34.22 279 ARG A N 1
ATOM 2171 C CA . ARG A 1 279 ? 6.594 27.570 28.317 1.00 34.22 279 ARG A CA 1
ATOM 2172 C C . ARG A 1 279 ? 6.800 28.428 27.070 1.00 34.22 279 ARG A C 1
ATOM 2174 O O . ARG A 1 279 ? 6.494 29.612 27.107 1.00 34.22 279 ARG A O 1
ATOM 2181 N N . CYS A 1 280 ? 7.244 27.844 25.958 1.00 34.75 280 CYS A N 1
ATOM 2182 C CA . CYS A 1 280 ? 7.411 28.572 24.695 1.00 34.75 280 CYS A CA 1
ATOM 2183 C C . CYS A 1 280 ? 6.105 28.758 23.901 1.00 34.75 280 CYS A C 1
ATOM 2185 O O . CYS A 1 280 ? 6.082 29.547 22.963 1.00 34.75 280 CYS A O 1
ATOM 2187 N N . ALA A 1 281 ? 5.030 28.038 24.242 1.00 36.38 281 ALA A N 1
ATOM 2188 C CA . ALA A 1 281 ? 3.749 28.114 23.533 1.00 36.38 281 ALA A CA 1
ATOM 2189 C C . ALA A 1 281 ? 2.752 29.106 24.167 1.00 36.38 281 ALA A C 1
ATOM 2191 O O . ALA A 1 281 ? 1.699 29.357 23.586 1.00 36.38 281 ALA A O 1
ATOM 2192 N N . GLY A 1 282 ? 3.078 29.679 25.332 1.00 31.47 282 GLY A N 1
ATOM 2193 C CA . GLY A 1 282 ? 2.215 30.610 26.067 1.00 31.47 282 GLY A CA 1
ATOM 2194 C C . GLY A 1 282 ? 2.012 31.988 25.421 1.00 31.47 282 GLY A C 1
ATOM 2195 O O . GLY A 1 282 ? 1.100 32.696 25.829 1.00 31.47 282 GLY A O 1
ATOM 2196 N N . ASP A 1 283 ? 2.795 32.351 24.398 1.00 32.38 283 ASP A N 1
ATOM 2197 C CA . ASP A 1 283 ? 2.758 33.691 23.783 1.00 32.38 283 ASP A CA 1
ATOM 2198 C C . ASP A 1 283 ? 1.894 33.794 22.509 1.00 32.38 283 ASP A C 1
ATOM 2200 O O . ASP A 1 283 ? 1.795 34.865 21.911 1.00 32.38 283 ASP A O 1
ATOM 2204 N N . ALA A 1 284 ? 1.219 32.721 22.084 1.00 33.59 284 ALA A N 1
ATOM 2205 C CA . ALA A 1 284 ? 0.333 32.750 20.915 1.00 33.59 284 ALA A CA 1
ATOM 2206 C C . ALA A 1 284 ? -1.091 32.315 21.293 1.00 33.59 284 ALA A C 1
ATOM 2208 O O . ALA A 1 284 ? -1.430 31.132 21.287 1.00 33.59 284 ALA A O 1
ATOM 2209 N N . GLY A 1 285 ? -1.927 33.295 21.645 1.00 31.06 285 GLY A N 1
ATOM 2210 C CA . GLY A 1 285 ? -3.324 33.087 22.015 1.00 31.06 285 GLY A CA 1
ATOM 2211 C C . GLY A 1 285 ? -4.161 32.434 20.909 1.00 31.06 285 GLY A C 1
ATOM 2212 O O . GLY A 1 285 ? -4.126 32.855 19.754 1.00 31.06 285 GLY A O 1
ATOM 2213 N N . ASN A 1 286 ? -4.970 31.442 21.286 1.00 27.91 286 ASN A N 1
ATOM 2214 C CA . ASN A 1 286 ? -6.091 30.964 20.480 1.00 27.91 286 ASN A CA 1
ATOM 2215 C C . ASN A 1 286 ? -7.303 30.640 21.386 1.00 27.91 286 ASN A C 1
ATOM 2217 O O . ASN A 1 286 ? -7.187 29.782 22.265 1.00 27.91 286 ASN A O 1
ATOM 2221 N N . PRO A 1 287 ? -8.457 31.313 21.208 1.00 30.12 287 PRO A N 1
ATOM 2222 C CA . PRO A 1 287 ? -9.665 31.101 21.994 1.00 30.12 287 PRO A CA 1
ATOM 2223 C C . PRO A 1 287 ? -10.538 30.010 21.353 1.00 30.12 287 PRO A C 1
ATOM 2225 O O . PRO A 1 287 ? -11.304 30.283 20.435 1.00 30.12 287 PRO A O 1
ATOM 2228 N N . ALA A 1 288 ? -10.445 28.764 21.826 1.00 26.72 288 ALA A N 1
ATOM 2229 C CA . ALA A 1 288 ? -11.349 27.692 21.378 1.00 26.72 288 ALA A CA 1
ATOM 2230 C C . ALA A 1 288 ? -11.600 26.584 22.423 1.00 26.72 288 ALA A C 1
ATOM 2232 O O . ALA A 1 288 ? -11.897 25.450 22.062 1.00 26.72 288 ALA A O 1
ATOM 2233 N N . ALA A 1 289 ? -11.508 26.889 23.721 1.00 30.45 289 ALA A N 1
ATOM 2234 C CA . ALA A 1 289 ? -11.870 25.949 24.787 1.00 30.45 289 ALA A CA 1
ATOM 2235 C C . ALA A 1 289 ? -13.264 26.287 25.344 1.00 30.45 289 ALA A C 1
ATOM 2237 O O . ALA A 1 289 ? -13.403 26.995 26.340 1.00 30.45 289 ALA A O 1
ATOM 2238 N N . GLY A 1 290 ? -14.307 25.819 24.655 1.00 26.03 290 GLY A N 1
ATOM 2239 C CA . GLY A 1 290 ? -15.700 25.943 25.080 1.00 26.03 290 GLY A CA 1
ATOM 2240 C C . GLY A 1 290 ? -16.217 24.679 25.776 1.00 26.03 290 GLY A C 1
ATOM 2241 O O . GLY A 1 290 ? -16.535 23.707 25.106 1.00 26.03 290 GLY A O 1
ATOM 2242 N N . VAL A 1 291 ? -16.326 24.759 27.106 1.00 28.22 291 VAL A N 1
ATOM 2243 C CA . VAL A 1 291 ? -17.390 24.223 27.988 1.00 28.22 291 VAL A CA 1
ATOM 2244 C C . VAL A 1 291 ? -17.726 22.716 27.933 1.00 28.22 291 VAL A C 1
ATOM 2246 O O . VAL A 1 291 ? -18.489 22.257 27.088 1.00 28.22 291 VAL A O 1
ATOM 2249 N N . LEU A 1 292 ? -17.298 21.979 28.969 1.00 27.47 292 LEU A N 1
ATOM 2250 C CA . LEU A 1 292 ? -17.935 20.738 29.446 1.00 27.47 292 LEU A CA 1
ATOM 2251 C C . LEU A 1 292 ? -18.523 20.967 30.862 1.00 27.47 292 LEU A C 1
ATOM 2253 O O . LEU A 1 292 ? -17.943 21.752 31.613 1.00 27.47 292 LEU A O 1
ATOM 2257 N N . PRO A 1 293 ? -19.647 20.321 31.252 1.00 27.36 293 PRO A N 1
ATOM 2258 C CA . PRO A 1 293 ? -20.366 20.612 32.502 1.00 27.36 293 PRO A CA 1
ATOM 2259 C C . PRO A 1 293 ? -19.636 20.153 33.781 1.00 27.36 293 PRO A C 1
ATOM 2261 O O . PRO A 1 293 ? -18.983 19.108 33.805 1.00 27.36 293 PRO A O 1
ATOM 2264 N N . ASP A 1 294 ? -19.830 20.903 34.871 1.00 29.88 294 ASP A N 1
ATOM 2265 C CA . ASP A 1 294 ? -19.069 20.902 36.139 1.00 29.88 294 ASP A CA 1
ATOM 2266 C C . ASP A 1 294 ? -19.204 19.665 37.071 1.00 29.88 294 ASP A C 1
ATOM 2268 O O . ASP A 1 294 ? -19.032 19.766 38.283 1.00 29.88 294 ASP A O 1
ATOM 2272 N N . GLY A 1 295 ? -19.445 18.465 36.536 1.00 27.22 295 GLY A N 1
ATOM 2273 C CA . GLY A 1 295 ? -19.519 17.216 37.322 1.00 27.22 295 GLY A CA 1
ATOM 2274 C C . GLY A 1 295 ? -18.321 16.266 37.190 1.00 27.22 295 GLY A C 1
ATOM 2275 O O . GLY A 1 295 ? -18.242 15.284 37.921 1.00 27.22 295 GLY A O 1
ATOM 2276 N N . TRP A 1 296 ? -17.389 16.534 36.268 1.00 26.47 296 TRP A N 1
ATOM 2277 C CA . TRP A 1 296 ? -16.339 15.587 35.847 1.00 26.47 296 TRP A CA 1
ATOM 2278 C C . TRP A 1 296 ? -14.905 16.020 36.198 1.00 26.47 296 TRP A C 1
ATOM 2280 O O . TRP A 1 296 ? -13.941 15.536 35.604 1.00 26.47 296 TRP A O 1
ATOM 2290 N N . ARG A 1 297 ? -14.71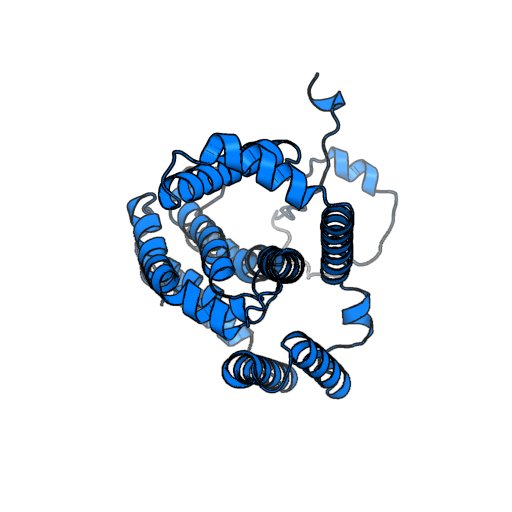7 16.908 37.185 1.00 27.73 297 ARG A N 1
ATOM 2291 C CA . ARG A 1 297 ? -13.374 17.286 37.672 1.00 27.73 297 ARG A CA 1
ATOM 2292 C C . ARG A 1 297 ? -12.782 16.197 38.575 1.00 27.73 297 ARG A C 1
ATOM 2294 O O . ARG A 1 297 ? -12.664 16.365 39.782 1.00 27.73 297 ARG A O 1
ATOM 2301 N N . GLY A 1 298 ? -12.395 15.082 37.964 1.00 24.94 298 GLY A N 1
ATOM 2302 C CA . GLY A 1 298 ? -11.566 14.040 38.562 1.00 24.94 298 GLY A CA 1
ATOM 2303 C C . GLY A 1 298 ? -10.333 13.795 37.697 1.00 24.94 298 GLY A C 1
ATOM 2304 O O . GLY A 1 298 ? -10.392 13.007 36.771 1.00 24.94 298 GLY A O 1
ATOM 2305 N N . ASN A 1 299 ? -9.250 14.522 37.975 1.00 28.12 299 ASN A N 1
ATOM 2306 C CA . ASN A 1 299 ? -7.838 14.246 37.663 1.00 28.12 299 ASN A CA 1
ATOM 2307 C C . ASN A 1 299 ? -7.460 13.433 36.391 1.00 28.12 299 ASN A C 1
ATOM 2309 O O . ASN A 1 299 ? -6.694 12.474 36.475 1.00 28.12 299 ASN A O 1
ATOM 2313 N N . TRP A 1 300 ? -7.906 13.861 35.205 1.00 26.20 300 TRP A N 1
ATOM 2314 C CA . TRP A 1 300 ? -7.390 13.381 33.911 1.00 26.20 300 TRP A CA 1
ATOM 2315 C C . TRP A 1 300 ? -6.681 14.508 33.145 1.00 26.20 300 TRP A C 1
ATOM 2317 O O . TRP A 1 300 ? -7.202 15.037 32.169 1.00 26.20 300 TRP A O 1
ATOM 2327 N N . SER A 1 301 ? -5.473 14.885 33.569 1.00 26.12 301 SER A N 1
ATOM 2328 C CA . SER A 1 301 ? -4.538 15.643 32.723 1.00 26.12 301 SER A CA 1
ATOM 2329 C C . SER A 1 301 ? -3.632 14.654 31.984 1.00 26.12 301 SER A C 1
ATOM 2331 O O . SER A 1 301 ? -2.531 14.338 32.433 1.00 26.12 301 SER A O 1
ATOM 2333 N N . GLY A 1 302 ? -4.133 14.096 30.884 1.00 28.20 302 GLY A N 1
ATOM 2334 C CA . GLY A 1 302 ? -3.452 13.053 30.113 1.00 28.20 302 GLY A CA 1
ATOM 2335 C C . GLY A 1 302 ? -3.585 13.227 28.603 1.00 28.20 302 GLY A C 1
ATOM 2336 O O . GLY A 1 302 ? -3.655 12.239 27.882 1.00 28.20 302 GLY A O 1
ATOM 2337 N N . GLU A 1 303 ? -3.642 14.462 28.100 1.00 27.84 303 GLU A N 1
ATOM 2338 C CA . GLU A 1 303 ? -3.513 14.726 26.664 1.00 27.84 303 GLU A CA 1
ATOM 2339 C C . GLU A 1 303 ? -2.038 14.597 26.253 1.00 27.84 303 GLU A C 1
ATOM 2341 O O . GLU A 1 303 ? -1.250 15.538 26.331 1.00 27.84 303 GLU A O 1
ATOM 2346 N N . HIS A 1 304 ? -1.622 13.402 25.832 1.00 32.38 304 HIS A N 1
ATOM 2347 C CA . HIS A 1 304 ? -0.278 13.186 25.291 1.00 32.38 304 HIS A CA 1
ATOM 2348 C C . HIS A 1 304 ? -0.179 13.713 23.854 1.00 32.38 304 HIS A C 1
ATOM 2350 O O . HIS A 1 304 ? -0.370 12.988 22.878 1.00 32.38 304 HIS A O 1
ATOM 2356 N N . SER A 1 305 ? 0.138 15.002 23.733 1.00 30.61 305 SER A N 1
ATOM 2357 C CA . SER A 1 305 ? 0.572 15.624 22.480 1.00 30.61 305 SER A CA 1
ATOM 2358 C C . SER A 1 305 ? 2.056 15.327 22.231 1.00 30.61 305 SER A C 1
ATOM 2360 O O . SER A 1 305 ? 2.896 15.645 23.069 1.00 30.61 305 SER A O 1
ATOM 2362 N N . TYR A 1 306 ? 2.396 14.746 21.078 1.00 33.28 306 TYR A N 1
ATOM 2363 C CA . TYR A 1 306 ? 3.782 14.464 20.673 1.00 33.28 306 TYR A CA 1
ATOM 2364 C C . TYR A 1 306 ? 4.344 15.593 19.794 1.00 33.28 306 TYR A C 1
ATOM 2366 O O . TYR A 1 306 ? 3.645 16.104 18.920 1.00 33.28 306 TYR A O 1
ATOM 2374 N N . THR A 1 307 ? 5.616 15.956 19.979 1.00 29.95 307 THR A N 1
ATOM 2375 C CA . THR A 1 307 ? 6.341 16.936 19.147 1.00 29.95 307 THR A CA 1
ATOM 2376 C C . THR A 1 307 ? 7.387 16.240 18.266 1.00 29.95 307 THR A C 1
ATOM 2378 O O . THR A 1 307 ? 8.146 15.388 18.725 1.00 29.95 307 THR A O 1
ATOM 2381 N N . ILE A 1 308 ? 7.438 16.600 16.977 1.00 31.12 308 ILE A N 1
ATOM 2382 C CA . ILE A 1 308 ? 8.415 16.075 16.007 1.00 31.12 308 ILE A CA 1
ATOM 2383 C C . ILE A 1 308 ? 9.648 16.989 16.009 1.00 31.12 308 ILE A C 1
ATOM 2385 O O . ILE A 1 308 ? 9.527 18.176 15.711 1.00 31.12 308 ILE A O 1
ATOM 2389 N N . ARG A 1 309 ? 10.842 16.452 16.301 1.00 34.03 309 ARG A N 1
ATOM 2390 C CA . ARG A 1 309 ? 12.122 17.177 16.160 1.00 34.03 309 ARG A CA 1
ATOM 2391 C C . ARG A 1 309 ? 13.106 16.392 15.293 1.00 34.03 309 ARG A C 1
ATOM 2393 O O . ARG A 1 309 ? 13.201 15.171 15.398 1.00 34.03 309 ARG A O 1
ATOM 2400 N N . HIS A 1 310 ? 13.875 17.107 14.475 1.00 33.09 310 HIS A N 1
ATOM 2401 C CA . HIS A 1 310 ? 15.026 16.568 13.750 1.00 33.09 310 HIS A CA 1
ATOM 2402 C C . HIS A 1 310 ? 16.292 16.779 14.593 1.00 33.09 310 HIS A C 1
ATOM 2404 O O . HIS A 1 310 ? 16.511 17.882 15.087 1.00 33.09 310 HIS A O 1
ATOM 2410 N N . ARG A 1 311 ? 17.121 15.743 14.779 1.00 37.03 311 ARG A N 1
ATOM 2411 C CA . ARG A 1 311 ? 18.393 15.861 15.514 1.00 37.03 311 ARG A CA 1
ATOM 2412 C C . ARG A 1 311 ? 19.498 16.316 14.556 1.00 37.03 311 ARG A C 1
ATOM 2414 O O . ARG A 1 311 ? 19.738 15.646 13.553 1.00 37.03 311 ARG A O 1
ATOM 2421 N N . THR A 1 312 ? 20.170 17.425 14.855 1.00 37.81 312 THR A N 1
ATOM 2422 C CA . THR A 1 312 ? 21.398 17.848 14.158 1.00 37.81 312 THR A CA 1
ATOM 2423 C C . THR A 1 312 ? 22.638 17.286 14.854 1.00 37.81 312 THR A C 1
ATOM 2425 O O . THR A 1 312 ? 22.610 16.950 16.037 1.00 37.81 312 THR A O 1
ATOM 2428 N N . GLN A 1 313 ? 23.739 17.165 14.106 1.00 32.06 313 GLN A N 1
ATOM 2429 C CA . GLN A 1 313 ? 24.991 16.499 14.505 1.00 32.06 313 GLN A CA 1
ATOM 2430 C C . GLN A 1 313 ? 25.615 17.037 15.814 1.00 32.06 313 GLN A C 1
ATOM 2432 O O . GLN A 1 313 ? 26.371 16.324 16.469 1.00 32.06 313 GLN A O 1
ATOM 2437 N N . SER A 1 314 ? 25.257 18.254 16.232 1.00 33.94 314 SER A N 1
ATOM 2438 C CA . SER A 1 314 ? 25.657 18.880 17.500 1.00 33.94 314 SER A CA 1
ATOM 2439 C C . SER A 1 314 ? 25.144 18.160 18.753 1.00 33.94 314 SER A C 1
ATOM 2441 O O . SER A 1 314 ? 25.792 18.214 19.794 1.00 33.94 314 SER A O 1
ATOM 2443 N N . ASP A 1 315 ? 24.008 17.466 18.663 1.00 34.44 315 ASP A N 1
ATOM 2444 C CA . ASP A 1 315 ? 23.303 16.920 19.833 1.00 34.44 315 ASP A CA 1
ATOM 2445 C C . ASP A 1 315 ? 23.781 15.517 20.235 1.00 34.44 315 ASP A C 1
ATOM 2447 O O . ASP A 1 315 ? 23.252 14.936 21.182 1.00 34.44 315 ASP A O 1
ATOM 2451 N N . LEU A 1 316 ? 24.716 14.931 19.481 1.00 39.06 316 LEU A N 1
ATOM 2452 C CA . LEU A 1 316 ? 25.306 13.610 19.743 1.00 39.06 316 LEU A CA 1
ATOM 2453 C C . LEU A 1 316 ? 26.650 13.687 20.484 1.00 39.06 316 LEU A C 1
ATOM 2455 O O . LEU A 1 316 ? 27.166 12.654 20.895 1.00 39.06 316 LEU A O 1
ATOM 2459 N N . LEU A 1 317 ? 27.211 14.889 20.643 1.00 36.19 317 LEU A N 1
ATOM 2460 C CA . LEU A 1 317 ? 28.493 15.127 21.318 1.00 36.19 317 LEU A CA 1
ATOM 2461 C C . LEU A 1 317 ? 28.327 15.727 22.729 1.00 36.19 317 LEU A C 1
ATOM 2463 O O . LEU A 1 317 ? 29.283 16.267 23.282 1.00 36.19 317 LEU A O 1
ATOM 2467 N N . ARG A 1 318 ? 27.126 15.634 23.309 1.00 34.28 318 ARG A N 1
ATOM 2468 C CA . ARG A 1 318 ? 26.839 15.936 24.717 1.00 34.28 318 ARG A CA 1
ATOM 2469 C C . ARG A 1 318 ? 26.099 14.778 25.364 1.00 34.28 318 ARG A C 1
ATOM 2471 O O . ARG A 1 318 ? 25.225 14.199 24.678 1.00 34.28 318 ARG A O 1
#

Organism: Escherichia coli (NCBI:txid562)

Sequence (318 aa):
MGHRTLFLGYAVMFSELILAPVTPSNSARGAGIIYPIIRNLPPLYQSQPNDSSSRSIGSYIMWMGIVADCVTSAIFLTAMAPNLLLIGLMKSASHATLSWGDWFLGMLPLSILLVLLVPWLAYVLYPPVLKSGDQVPRWAETELQAMGPLCSREKRMLGLMVGALVLWIFGGDYIDAAMVGYSVVALMLLLRIISWDDIVSNKAAWNVFFWLASLITLATGLNNTGFISWFGKLLAGSLSGYSPTMVMVALIVVFYLLRYFFRQRHGVYLRPRTDDDCRCAGDAGNPAAGVLPDGWRGNWSGEHSYTIRHRTQSDLLR

Foldseek 3Di:
DAQFLLVVLLVLLVVLLVCQQQDQELCCCLVVPSVVLLVVPLVLVPQDPPDPSVLQRPVLSNVSSNVSSVLSCQQFCRRYLVSVLVQLLCCLQPVDHAARQNSNVVCVVVSVVCSVVVSVVSCVVRNRPHGGDCSSVVVVVVVVVVVDDDDPLNVVLVVLSVVLVCCRNPVVVPDHNVRSVVVSVVVCCVVVSDDPCNVVVPVVVVVSVVVSVVVSVVSSVCVVVVVVVVVCVVVCVVCVVDDPVVVVVVVVVVVVVVVVVVVVVWDWDWDFDDPVNVVVVVPDDDPDDDDDDDPPPDDPPDPGDTDTDTDDPVVVVD